Protein AF-A0A6L4A570-F1 (afdb_monomer_lite)

Foldseek 3Di:
DDDDPDDQDDDPPDPDPSDDQDADPPDQAFSDFDADPVRHTQWTQGNVRDIDGDPPDPDCRDDQDADPPDQAFSDFDADPVRFGQWTQGNQGWTFGHGCDDDPDRQRQWIADQPDPPPPDHRPDGIDGDDDDDDDDPDDDDSDDQDDDDDDPDDDDDDDDSDDFDDDDDDPDDDPPDDDDSDDFDDDDPDDDPDDDRDDFDDDADVPGDDPDDDSDDDDDDPDDDDPDDDPDDQDDDPDDPDDDSDDDDDDDDDDPDDDDDDD

Structure (mmCIF, N/CA/C/O backbone):
data_AF-A0A6L4A570-F1
#
_entry.id   AF-A0A6L4A570-F1
#
loop_
_atom_site.group_PDB
_atom_site.id
_atom_site.type_symbol
_atom_site.label_atom_id
_atom_site.label_alt_id
_atom_site.label_comp_id
_atom_site.label_asym_id
_atom_site.label_entity_id
_atom_site.label_seq_id
_atom_site.pdbx_PDB_ins_code
_atom_site.Cartn_x
_atom_site.Cartn_y
_atom_site.Cartn_z
_atom_site.occupancy
_atom_site.B_iso_or_equiv
_atom_site.auth_seq_id
_atom_site.auth_comp_id
_atom_site.auth_asym_id
_atom_site.auth_atom_id
_atom_site.pdbx_PDB_model_num
ATOM 1 N N . MET A 1 1 ? -44.438 -10.830 42.664 1.00 49.09 1 MET A N 1
ATOM 2 C CA . MET A 1 1 ? -43.285 -9.911 42.659 1.00 49.09 1 MET A CA 1
ATOM 3 C C . MET A 1 1 ? -43.827 -8.499 42.558 1.00 49.09 1 MET A C 1
ATOM 5 O O . MET A 1 1 ? -44.763 -8.320 41.787 1.00 49.09 1 MET A O 1
ATOM 9 N N . PRO A 1 2 ? -43.331 -7.538 43.347 1.00 56.66 2 PRO A N 1
ATOM 10 C CA . PRO A 1 2 ? -43.666 -6.137 43.133 1.00 56.66 2 PRO A CA 1
ATOM 11 C C . PRO A 1 2 ? -43.142 -5.700 41.760 1.00 56.66 2 PRO A C 1
ATOM 13 O O . PRO A 1 2 ? -41.969 -5.897 41.451 1.00 56.66 2 PRO A O 1
ATOM 16 N N . THR A 1 3 ? -44.025 -5.154 40.929 1.00 73.94 3 THR A N 1
ATOM 17 C CA . THR A 1 3 ? -43.655 -4.509 39.668 1.00 73.94 3 THR A CA 1
ATOM 18 C C . THR A 1 3 ? -43.335 -3.058 39.996 1.00 73.94 3 THR A C 1
ATOM 20 O O . THR A 1 3 ? -44.228 -2.311 40.387 1.00 73.94 3 THR A O 1
ATOM 23 N N . TYR A 1 4 ? -42.069 -2.663 39.894 1.00 75.25 4 TYR A N 1
ATOM 24 C CA . TYR A 1 4 ? -41.689 -1.258 40.018 1.00 75.25 4 TYR A CA 1
ATOM 25 C C . TYR A 1 4 ? -41.993 -0.570 38.684 1.00 75.25 4 TYR A C 1
ATOM 27 O O . TYR A 1 4 ? -41.436 -0.942 37.654 1.00 75.25 4 TYR A O 1
ATOM 35 N N . THR A 1 5 ? -42.940 0.367 38.692 1.00 83.38 5 THR A N 1
ATOM 36 C CA . THR A 1 5 ? -43.379 1.124 37.504 1.00 83.38 5 THR A CA 1
ATOM 37 C C . THR A 1 5 ? -42.626 2.432 37.320 1.00 83.38 5 THR A C 1
ATOM 39 O O . THR A 1 5 ? -42.703 3.031 36.250 1.00 83.38 5 THR A O 1
ATOM 42 N N . ASP A 1 6 ? -41.923 2.886 38.354 1.00 87.50 6 ASP A N 1
ATOM 43 C CA . ASP A 1 6 ? -41.267 4.184 38.328 1.00 87.50 6 ASP A CA 1
ATOM 44 C C . ASP A 1 6 ? -39.930 4.069 37.581 1.00 87.50 6 ASP A C 1
ATOM 46 O O . ASP A 1 6 ? -39.106 3.214 37.928 1.00 87.50 6 ASP A O 1
ATOM 50 N N . PRO A 1 7 ? -39.699 4.889 36.539 1.00 82.19 7 PRO A N 1
ATOM 51 C CA . PRO A 1 7 ? -38.455 4.851 35.791 1.00 82.19 7 PRO A CA 1
ATOM 52 C C . PRO A 1 7 ? -37.292 5.306 36.675 1.00 82.19 7 PRO A C 1
ATOM 54 O O . PRO A 1 7 ? -37.397 6.275 37.428 1.00 82.19 7 PRO A O 1
ATOM 57 N N . VAL A 1 8 ? -36.150 4.635 36.538 1.00 86.50 8 VAL A N 1
ATOM 58 C CA . VAL A 1 8 ? -34.891 5.119 37.111 1.00 86.50 8 VAL A CA 1
ATOM 59 C C . VAL A 1 8 ? -34.447 6.344 36.309 1.00 86.50 8 VAL A C 1
ATOM 61 O O . VAL A 1 8 ? -34.255 6.255 35.097 1.00 86.50 8 VAL A O 1
ATOM 64 N N . PHE A 1 9 ? -34.294 7.487 36.980 1.00 83.75 9 PHE A N 1
ATOM 65 C CA . PHE A 1 9 ? -33.826 8.733 36.373 1.00 83.75 9 PHE A CA 1
ATOM 66 C C . PHE A 1 9 ? -32.332 8.937 36.666 1.00 83.75 9 PHE A C 1
ATOM 68 O O . PHE A 1 9 ? -31.928 8.970 37.826 1.00 83.75 9 PHE A O 1
ATOM 75 N N . ILE A 1 10 ? -31.523 9.046 35.608 1.00 86.31 10 ILE A N 1
ATOM 76 C CA . ILE A 1 10 ? -30.067 9.261 35.639 1.00 86.31 10 ILE A CA 1
ATOM 77 C C . ILE A 1 10 ? -29.805 10.503 34.786 1.00 86.31 10 ILE A C 1
ATOM 79 O O . ILE A 1 10 ? -30.087 10.484 33.588 1.00 86.31 10 ILE A O 1
ATOM 83 N N . ASP A 1 11 ? -29.320 11.585 35.390 1.00 90.06 11 ASP A N 1
ATOM 84 C CA . ASP A 1 11 ? -29.211 12.906 34.750 1.00 90.06 11 ASP A CA 1
ATOM 85 C C . ASP A 1 11 ? -27.788 13.474 34.690 1.00 90.06 11 ASP A C 1
ATOM 87 O O . ASP A 1 11 ? -27.562 14.496 34.045 1.00 90.06 11 ASP A O 1
ATOM 91 N N . GLY A 1 12 ? -26.829 12.825 35.352 1.00 85.50 12 GLY A N 1
ATOM 92 C CA . GLY A 1 12 ? -25.437 13.256 35.433 1.00 85.50 12 GLY A CA 1
ATOM 93 C C . GLY A 1 12 ? -25.228 14.619 36.102 1.00 85.50 12 GLY A C 1
ATOM 94 O O . GLY A 1 12 ? -24.195 15.236 35.871 1.00 85.50 12 GLY A O 1
ATOM 95 N N . SER A 1 13 ? -26.184 15.123 36.893 1.00 88.62 13 SER A N 1
ATOM 96 C CA . SER A 1 13 ? -26.102 16.459 37.511 1.00 88.62 13 SER A CA 1
ATOM 97 C C . SER A 1 13 ? -25.166 16.546 38.727 1.00 88.62 13 SER A C 1
ATOM 99 O O . SER A 1 13 ? -24.903 17.641 39.224 1.00 88.62 13 SER A O 1
ATOM 101 N N . GLN A 1 14 ? -24.669 15.406 39.213 1.00 89.19 14 GLN A N 1
ATOM 102 C CA . GLN A 1 14 ? -23.755 15.273 40.351 1.00 89.19 14 GLN A CA 1
ATOM 103 C C . GLN A 1 14 ? -22.563 14.395 39.949 1.00 89.19 14 GLN A C 1
ATOM 105 O O . GLN A 1 14 ? -22.740 13.443 39.189 1.00 89.19 14 GLN A O 1
ATOM 110 N N . ASP A 1 15 ? -21.389 14.639 40.536 1.00 84.00 15 ASP A N 1
ATOM 111 C CA . ASP A 1 15 ? -20.173 13.818 40.362 1.00 84.00 15 ASP A CA 1
ATOM 112 C C . ASP A 1 15 ? -20.210 12.495 41.169 1.00 84.00 15 ASP A C 1
ATOM 114 O O . ASP A 1 15 ? -19.172 11.919 41.498 1.00 84.00 15 ASP A O 1
ATOM 118 N N . ASP A 1 16 ? -21.405 11.995 41.498 1.00 91.06 16 ASP A N 1
ATOM 119 C CA . ASP A 1 16 ? -21.611 10.752 42.246 1.00 91.06 16 ASP A CA 1
ATOM 120 C C . ASP A 1 16 ? -22.130 9.623 41.333 1.00 91.06 16 ASP A C 1
ATOM 122 O O . ASP A 1 16 ? -22.890 9.881 40.394 1.00 91.06 16 ASP A O 1
ATOM 126 N N . PRO A 1 17 ? -21.789 8.342 41.599 1.00 84.69 17 PRO A N 1
ATOM 127 C CA . PRO A 1 17 ? -22.320 7.215 40.838 1.00 84.69 17 PRO A CA 1
ATOM 128 C C . PRO A 1 17 ? -23.848 7.130 40.938 1.00 84.69 17 PRO A C 1
ATOM 130 O O . PRO A 1 17 ? -24.396 6.727 41.962 1.00 84.69 17 PRO A O 1
ATOM 133 N N . GLN A 1 18 ? -24.539 7.455 39.847 1.00 86.56 18 GLN A N 1
ATOM 134 C CA . GLN A 1 18 ? -26.005 7.419 39.793 1.00 86.56 18 GLN A CA 1
ATOM 135 C C . GLN A 1 18 ? -26.572 6.012 39.537 1.00 86.56 18 GLN A C 1
ATOM 137 O O . GLN A 1 18 ? -27.710 5.726 39.899 1.00 86.56 18 GLN A O 1
ATOM 142 N N . LEU A 1 19 ? -25.776 5.109 38.953 1.00 89.19 19 LEU A N 1
ATOM 143 C CA . LEU A 1 19 ? -26.120 3.699 38.782 1.00 89.19 19 LEU A CA 1
ATOM 144 C C . LEU A 1 19 ? -24.878 2.830 38.975 1.00 89.19 19 LEU A C 1
ATOM 146 O O . LEU A 1 19 ? -23.853 3.026 38.324 1.00 89.19 19 LEU A O 1
ATOM 150 N N . ARG A 1 20 ? -24.992 1.830 39.850 1.00 89.06 20 ARG A N 1
ATOM 151 C CA . ARG A 1 20 ? -24.018 0.748 39.982 1.00 89.06 20 ARG A CA 1
ATOM 152 C C . ARG A 1 20 ? -24.732 -0.572 39.749 1.00 89.06 20 ARG A C 1
ATOM 154 O O . ARG A 1 20 ? -25.615 -0.938 40.519 1.00 89.06 20 ARG A O 1
ATOM 161 N N . VAL A 1 21 ? -24.312 -1.288 38.714 1.00 89.31 21 VAL A N 1
ATOM 162 C CA . VAL A 1 21 ? -24.736 -2.665 38.454 1.00 89.31 21 VAL A CA 1
ATOM 163 C C . VAL A 1 21 ? -23.574 -3.577 38.816 1.00 89.31 21 VAL A C 1
ATOM 165 O O . VAL A 1 21 ? -22.454 -3.371 38.353 1.00 89.31 21 VAL A O 1
ATOM 168 N N . GLN A 1 22 ? -23.822 -4.557 39.680 1.00 91.06 22 GLN A N 1
ATOM 169 C CA . GLN A 1 22 ? -22.808 -5.506 40.123 1.00 91.06 22 GLN A CA 1
ATOM 170 C C . GLN A 1 22 ? -23.354 -6.924 39.991 1.00 91.06 22 GLN A C 1
ATOM 172 O O . GLN A 1 22 ? -24.405 -7.238 40.548 1.00 91.06 22 GLN A O 1
ATOM 177 N N . GLY A 1 23 ? -22.628 -7.766 39.256 1.00 86.50 23 GLY A N 1
ATOM 178 C CA . GLY A 1 23 ? -22.972 -9.173 39.102 1.00 86.50 23 GLY A CA 1
ATOM 179 C C . GLY A 1 23 ? -22.584 -10.020 40.306 1.00 86.50 23 GLY A C 1
ATOM 180 O O . GLY A 1 23 ? -21.621 -9.716 41.015 1.00 86.50 23 GLY A O 1
ATOM 181 N N . HIS A 1 24 ? -23.316 -11.112 40.516 1.00 91.75 24 HIS A N 1
ATOM 182 C CA . HIS A 1 24 ? -22.893 -12.170 41.434 1.00 91.75 24 HIS A CA 1
ATOM 183 C C . HIS A 1 24 ? -21.853 -13.075 40.753 1.00 91.75 24 HIS A C 1
ATOM 185 O O . HIS A 1 24 ? -21.894 -13.267 39.542 1.00 91.75 24 HIS A O 1
ATOM 191 N N . THR A 1 25 ? -20.954 -13.705 41.513 1.00 85.50 25 THR A N 1
ATOM 192 C CA . THR A 1 25 ? -19.903 -14.591 40.959 1.00 85.50 25 THR A CA 1
ATOM 193 C C . THR A 1 25 ? -20.441 -15.831 40.239 1.00 85.50 25 THR A C 1
ATOM 195 O O . THR A 1 25 ? -19.708 -16.484 39.506 1.00 85.50 25 THR A O 1
ATOM 198 N N . THR A 1 26 ? -21.715 -16.165 40.446 1.00 91.69 26 THR A N 1
ATOM 199 C CA . THR A 1 26 ? -22.417 -17.281 39.789 1.00 91.69 26 THR A CA 1
ATOM 200 C C . THR A 1 26 ? -23.405 -16.811 38.723 1.00 91.69 26 THR A C 1
ATOM 202 O O . THR A 1 26 ? -24.263 -17.584 38.305 1.00 91.69 26 THR A O 1
ATOM 205 N N . GLN A 1 27 ? -23.367 -15.532 38.352 1.00 91.88 27 GLN A N 1
ATOM 206 C CA . GLN A 1 27 ? -24.255 -14.988 37.340 1.00 91.88 27 GLN A CA 1
ATOM 207 C C . GLN A 1 27 ? -23.875 -15.556 35.974 1.00 91.88 27 GLN A C 1
ATOM 209 O O . GLN A 1 27 ? -22.720 -15.490 35.570 1.00 91.88 27 GLN A O 1
ATOM 214 N N . THR A 1 28 ? -24.851 -16.134 35.282 1.00 92.31 28 THR A N 1
ATOM 215 C CA . THR A 1 28 ? -24.693 -16.675 33.924 1.00 92.31 28 THR A CA 1
ATOM 216 C C . THR A 1 28 ? -25.414 -15.834 32.875 1.00 92.31 28 THR A C 1
ATOM 218 O O . THR A 1 28 ? -25.133 -15.966 31.689 1.00 92.31 28 THR A O 1
ATOM 221 N N . ASP A 1 29 ? -26.337 -14.972 33.310 1.00 93.38 29 ASP A N 1
ATOM 222 C CA . ASP A 1 29 ? -27.085 -14.058 32.449 1.00 93.38 29 ASP A CA 1
ATOM 223 C C . ASP A 1 29 ? -26.368 -12.703 32.322 1.00 93.38 29 ASP A C 1
ATOM 225 O O . ASP A 1 29 ? -25.594 -12.333 33.213 1.00 93.38 29 ASP A O 1
ATOM 229 N N . PRO A 1 30 ? -26.636 -11.925 31.255 1.00 93.88 30 PRO A N 1
ATOM 230 C CA . PRO A 1 30 ? -26.045 -10.602 31.080 1.00 93.88 30 PRO A CA 1
ATOM 231 C C . PRO A 1 30 ? -26.243 -9.688 32.298 1.00 93.88 30 PRO A C 1
ATOM 233 O O . PRO A 1 30 ? -27.320 -9.653 32.895 1.00 93.88 30 PRO A O 1
ATOM 236 N N . LEU A 1 31 ? -25.212 -8.916 32.647 1.00 92.56 31 LEU A N 1
ATOM 237 C CA . LEU A 1 31 ? -25.274 -7.880 33.685 1.00 92.56 31 LEU A CA 1
ATOM 238 C C . LEU A 1 31 ? -26.210 -6.740 33.280 1.00 92.56 31 LEU A C 1
ATOM 240 O O . LEU A 1 31 ? -26.887 -6.159 34.124 1.00 92.56 31 LEU A O 1
ATOM 244 N N . GLN A 1 32 ? -26.251 -6.425 31.986 1.00 94.56 32 GLN A N 1
ATOM 245 C CA . GLN A 1 32 ? -27.116 -5.395 31.431 1.00 94.56 32 GLN A CA 1
ATOM 246 C C . GLN A 1 32 ? -27.508 -5.766 30.004 1.00 94.56 32 GLN A C 1
ATOM 248 O O . GLN A 1 32 ? -26.685 -6.262 29.241 1.00 94.56 32 GLN A O 1
ATOM 253 N N . THR A 1 33 ? -28.765 -5.523 29.641 1.00 91.31 33 THR A N 1
ATOM 254 C CA . THR A 1 33 ? -29.268 -5.684 28.272 1.00 91.31 33 THR A CA 1
ATOM 255 C C . THR A 1 33 ? -29.981 -4.403 27.872 1.00 91.31 33 THR A C 1
ATOM 257 O O . THR A 1 33 ? -30.769 -3.868 28.651 1.00 91.31 33 THR A O 1
ATOM 260 N N . TRP A 1 34 ? -29.709 -3.921 26.664 1.00 90.44 34 TRP A N 1
ATOM 261 C CA . TRP A 1 34 ? -30.462 -2.842 26.036 1.00 90.44 34 TRP A CA 1
ATOM 262 C C . TRP A 1 34 ? -31.249 -3.433 24.875 1.00 90.44 34 TRP A C 1
ATOM 264 O O . TRP A 1 34 ? -30.666 -4.057 23.990 1.00 90.44 34 TRP A O 1
ATOM 274 N N . GLU A 1 35 ? -32.562 -3.243 24.878 1.00 91.69 35 GLU A N 1
ATOM 275 C CA . GLU A 1 35 ? -33.472 -3.769 23.863 1.00 91.69 35 GLU A CA 1
ATOM 276 C C . GLU A 1 35 ? -34.402 -2.676 23.331 1.00 91.69 35 GLU A C 1
ATOM 278 O O . GLU A 1 35 ? -34.624 -1.654 23.984 1.00 91.69 35 GLU A O 1
ATOM 283 N N . ASN A 1 36 ? -34.930 -2.874 22.123 1.00 87.19 36 ASN A N 1
ATOM 284 C CA . ASN A 1 36 ? -35.982 -2.015 21.583 1.00 87.19 36 ASN A CA 1
ATOM 285 C C . ASN A 1 36 ? -37.375 -2.446 22.088 1.00 87.19 36 ASN A C 1
ATOM 287 O O . ASN A 1 36 ? -37.534 -3.471 22.747 1.00 87.19 36 ASN A O 1
ATOM 291 N N . SER A 1 37 ? -38.419 -1.692 21.732 1.00 89.44 37 SER A N 1
ATOM 292 C CA . SER A 1 37 ? -39.805 -1.996 22.132 1.00 89.44 37 SER A CA 1
ATOM 293 C C . SER A 1 37 ? -40.363 -3.313 21.572 1.00 89.44 37 SER A C 1
ATOM 295 O O . SER A 1 37 ? -41.433 -3.743 21.995 1.00 89.44 37 SER A O 1
ATOM 297 N N . ALA A 1 38 ? -39.655 -3.956 20.639 1.00 89.56 38 ALA A N 1
ATOM 298 C CA . ALA A 1 38 ? -39.981 -5.273 20.101 1.00 89.56 38 ALA A CA 1
ATOM 299 C C . ALA A 1 38 ? -39.212 -6.417 20.798 1.00 89.56 38 ALA A C 1
ATOM 301 O O . ALA A 1 38 ? -39.327 -7.563 20.368 1.00 89.56 38 ALA A O 1
ATOM 302 N N . GLY A 1 39 ? -38.426 -6.129 21.845 1.00 89.69 39 GLY A N 1
ATOM 303 C CA . GLY A 1 39 ? -37.625 -7.120 22.578 1.00 89.69 39 GLY A CA 1
ATOM 304 C C . GLY A 1 39 ? -36.367 -7.581 21.836 1.00 89.69 39 GLY A C 1
ATOM 305 O O . GLY A 1 39 ? -35.785 -8.612 22.172 1.00 89.69 39 GLY A O 1
ATOM 306 N N . VAL A 1 40 ? -35.946 -6.857 20.793 1.00 88.44 40 VAL A N 1
ATOM 307 C CA . VAL A 1 40 ? -34.692 -7.151 20.088 1.00 88.44 40 VAL A CA 1
ATOM 308 C C . VAL A 1 40 ? -33.542 -6.519 20.859 1.00 88.44 40 VAL A C 1
ATOM 310 O O . VAL A 1 40 ? -33.537 -5.305 21.076 1.00 88.44 40 VAL A O 1
ATOM 313 N N . LYS A 1 41 ? -32.559 -7.337 21.239 1.00 90.00 41 LYS A N 1
ATOM 314 C CA . LYS A 1 41 ? -31.333 -6.884 21.901 1.00 90.00 41 LYS A CA 1
ATOM 315 C C . LYS A 1 41 ? -30.495 -6.039 20.939 1.00 90.00 41 LYS A C 1
ATOM 317 O O . LYS A 1 41 ? -30.219 -6.465 19.827 1.00 90.00 41 LYS A O 1
ATOM 322 N N . LEU A 1 42 ? -30.083 -4.859 21.389 1.00 87.06 42 LEU A N 1
ATOM 323 C CA . LEU A 1 42 ? -29.225 -3.925 20.653 1.00 87.06 42 LEU A CA 1
ATOM 324 C C . LEU A 1 42 ? -27.776 -3.994 21.154 1.00 87.06 42 LEU A C 1
ATOM 326 O O . LEU A 1 42 ? -26.829 -3.942 20.374 1.00 87.06 42 LEU A O 1
ATOM 330 N N . ALA A 1 43 ? -27.610 -4.139 22.468 1.00 88.94 43 ALA A N 1
ATOM 331 C CA . ALA A 1 43 ? -26.329 -4.359 23.123 1.00 88.94 43 ALA A CA 1
ATOM 332 C C . ALA A 1 43 ? -26.539 -5.133 24.430 1.00 88.94 43 ALA A C 1
ATOM 334 O O . ALA A 1 43 ? -27.636 -5.131 25.000 1.00 88.94 43 ALA A O 1
ATOM 335 N N . GLN A 1 44 ? -25.486 -5.764 24.938 1.00 93.00 44 GLN A N 1
ATOM 336 C CA . GLN A 1 44 ? -25.478 -6.323 26.289 1.00 93.00 44 GLN A CA 1
ATOM 337 C C . GLN A 1 44 ? -24.079 -6.267 26.907 1.00 93.00 44 GLN A C 1
ATOM 339 O O . GLN A 1 44 ? -23.078 -6.262 26.194 1.00 93.00 44 GLN A O 1
ATOM 344 N N . VAL A 1 45 ? -24.023 -6.253 28.236 1.00 93.44 45 VAL A N 1
ATOM 345 C CA . VAL A 1 45 ? -22.823 -6.585 29.011 1.00 93.44 45 VAL A CA 1
ATOM 346 C C . VAL A 1 45 ? -23.023 -8.001 29.523 1.00 93.44 45 VAL A C 1
ATOM 348 O O . VAL A 1 45 ? -23.956 -8.234 30.291 1.00 93.44 45 VAL A O 1
ATOM 351 N N . ASP A 1 46 ? -22.211 -8.953 29.072 1.00 92.88 46 ASP A N 1
ATOM 352 C CA . ASP A 1 46 ? -22.319 -10.346 29.510 1.00 92.88 46 ASP A CA 1
ATOM 353 C C . ASP A 1 46 ? -21.927 -10.514 30.993 1.00 92.88 46 ASP A C 1
ATOM 355 O O . ASP A 1 46 ? -21.496 -9.568 31.656 1.00 92.88 46 ASP A O 1
ATOM 359 N N . SER A 1 47 ? -22.063 -11.727 31.533 1.00 90.88 47 SER A N 1
ATOM 360 C CA . SER A 1 47 ? -21.711 -12.025 32.927 1.00 90.88 47 SER A CA 1
ATOM 361 C C . SER A 1 47 ? -20.226 -11.821 33.262 1.00 90.88 47 SER A C 1
ATOM 363 O O . SER A 1 47 ? -19.876 -11.711 34.435 1.00 90.88 47 SER A O 1
ATOM 365 N N . ASN A 1 48 ? -19.355 -11.760 32.251 1.00 88.19 48 ASN A N 1
ATOM 366 C CA . ASN A 1 48 ? -17.919 -11.522 32.383 1.00 88.19 48 ASN A CA 1
ATOM 367 C C . ASN A 1 48 ? -17.549 -10.040 32.202 1.00 88.19 48 ASN A C 1
ATOM 369 O O . ASN A 1 48 ? -16.367 -9.698 32.246 1.00 88.19 48 ASN A O 1
ATOM 373 N N . GLY A 1 49 ? -18.530 -9.156 31.990 1.00 86.94 49 GLY A N 1
ATOM 374 C CA . GLY A 1 49 ? -18.297 -7.737 31.729 1.00 86.94 49 GLY A CA 1
ATOM 375 C C . GLY A 1 49 ? -17.940 -7.418 30.274 1.00 86.94 49 GLY A C 1
ATOM 376 O O . GLY A 1 49 ? -17.547 -6.290 29.982 1.00 86.94 49 GLY A O 1
ATOM 377 N N . GLN A 1 50 ? -18.062 -8.377 29.356 1.00 88.00 50 GLN A N 1
ATOM 378 C CA . GLN A 1 50 ? -17.812 -8.164 27.935 1.00 88.00 50 GLN A CA 1
ATOM 379 C C . GLN A 1 50 ? -18.983 -7.417 27.306 1.00 88.00 50 GLN A C 1
ATOM 381 O O . GLN A 1 50 ? -20.142 -7.810 27.447 1.00 88.00 50 GLN A O 1
ATOM 386 N N . VAL A 1 51 ? -18.677 -6.348 26.575 1.00 90.75 51 VAL A N 1
ATOM 387 C CA . VAL A 1 51 ? -19.672 -5.622 25.785 1.00 90.75 51 VAL A CA 1
ATOM 388 C C . VAL A 1 51 ? -19.878 -6.359 24.465 1.00 90.75 51 VAL A C 1
ATOM 390 O O . VAL A 1 51 ? -18.951 -6.496 23.670 1.00 90.75 51 VAL A O 1
ATOM 393 N N . PHE A 1 52 ? -21.104 -6.809 24.222 1.00 85.75 52 PHE A N 1
ATOM 394 C CA . PHE A 1 52 ? -21.538 -7.368 22.949 1.00 85.75 52 PHE A CA 1
ATOM 395 C C . PHE A 1 52 ? -22.431 -6.354 22.229 1.00 85.75 52 PHE A C 1
ATOM 397 O O . PHE A 1 52 ? -23.428 -5.891 22.789 1.00 85.75 52 PHE A O 1
ATOM 404 N N . ILE A 1 53 ? -22.067 -6.025 20.991 1.00 83.38 53 ILE A N 1
ATOM 405 C CA . ILE A 1 53 ? -22.789 -5.104 20.109 1.00 83.38 53 ILE A CA 1
ATOM 406 C C . ILE A 1 53 ? -23.298 -5.922 18.918 1.00 83.38 53 ILE A C 1
ATOM 408 O O . ILE A 1 53 ? -22.490 -6.509 18.198 1.00 83.38 53 ILE A O 1
ATOM 412 N N . ASP A 1 54 ? -24.617 -5.987 18.722 1.00 81.00 54 ASP A N 1
ATOM 413 C CA . ASP A 1 54 ? -25.214 -6.794 17.651 1.00 81.00 54 ASP A CA 1
ATOM 414 C C . ASP A 1 54 ? -25.304 -6.011 16.331 1.00 81.00 54 ASP A C 1
ATOM 416 O O . ASP A 1 54 ? -26.015 -5.015 16.235 1.00 81.00 54 ASP A O 1
ATOM 420 N N . GLY A 1 55 ? -24.611 -6.518 15.306 1.00 81.12 55 GLY A N 1
ATOM 421 C CA . GLY A 1 55 ? -24.596 -6.044 13.918 1.00 81.12 55 GLY A CA 1
ATOM 422 C C . GLY A 1 55 ? -25.891 -6.231 13.121 1.00 81.12 55 GLY A C 1
ATOM 423 O O . GLY A 1 55 ? -25.916 -5.889 11.943 1.00 81.12 55 GLY A O 1
ATOM 424 N N . SER A 1 56 ? -26.934 -6.834 13.700 1.00 83.75 56 SER A N 1
ATOM 425 C CA . SER A 1 56 ? -28.114 -7.312 12.960 1.00 83.75 56 SER A CA 1
ATOM 426 C C . SER A 1 56 ? -29.049 -6.217 12.423 1.00 83.75 56 SER A C 1
ATOM 428 O O . SER A 1 56 ? -29.935 -6.512 11.618 1.00 83.75 56 SER A O 1
ATOM 430 N N . GLN A 1 57 ? -28.865 -4.962 12.839 1.00 80.94 57 GLN A N 1
ATOM 431 C CA . GLN A 1 57 ? -29.685 -3.814 12.442 1.00 80.94 57 GLN A CA 1
ATOM 432 C C . GLN A 1 57 ? -28.869 -2.813 11.614 1.00 80.94 57 GLN A C 1
ATOM 434 O O . GLN A 1 57 ? -27.701 -2.567 11.905 1.00 80.94 57 GLN A O 1
ATOM 439 N N . ASP A 1 58 ? -29.507 -2.169 10.633 1.00 83.38 58 ASP A N 1
ATOM 440 C CA . ASP A 1 58 ? -28.909 -1.089 9.831 1.00 83.38 58 ASP A CA 1
ATOM 441 C C . ASP A 1 58 ? -28.950 0.255 10.587 1.00 83.38 58 ASP A C 1
ATOM 443 O O . ASP A 1 58 ? -29.681 1.185 10.244 1.00 83.38 58 ASP A O 1
ATOM 447 N N . VAL A 1 59 ? -28.228 0.326 11.707 1.00 83.19 59 VAL A N 1
ATOM 448 C CA . VAL A 1 59 ? -28.086 1.530 12.542 1.00 83.19 59 VAL A CA 1
ATOM 449 C C . VAL A 1 59 ? -26.626 1.725 12.955 1.00 83.19 59 VAL A C 1
ATOM 451 O O . VAL A 1 59 ? -25.829 0.791 12.935 1.00 83.19 59 VAL A O 1
ATOM 454 N N . THR A 1 60 ? -26.247 2.939 13.368 1.00 84.25 60 THR A N 1
ATOM 455 C CA . THR A 1 60 ? -24.916 3.178 13.949 1.00 84.25 60 THR A CA 1
ATOM 456 C C . THR A 1 60 ? -24.814 2.496 15.307 1.00 84.25 60 THR A C 1
ATOM 458 O O . THR A 1 60 ? -25.369 2.977 16.293 1.00 84.25 60 THR A O 1
ATOM 461 N N . LEU A 1 61 ? -24.071 1.397 15.360 1.00 79.88 61 LEU A N 1
ATOM 462 C CA . LEU A 1 61 ? -23.927 0.587 16.569 1.00 79.88 61 LEU A CA 1
ATOM 463 C C . LEU A 1 61 ? -22.783 1.044 17.479 1.00 79.88 61 LEU A C 1
ATOM 465 O O . LEU A 1 61 ? -22.894 0.991 18.700 1.00 79.88 61 LEU A O 1
ATOM 469 N N . LEU A 1 62 ? -21.693 1.537 16.888 1.00 84.44 62 LEU A N 1
ATOM 470 C CA . LEU A 1 62 ? -20.561 2.111 17.607 1.00 84.44 62 LEU A CA 1
ATOM 471 C C . LEU A 1 62 ? -20.055 3.333 16.845 1.00 84.44 62 LEU A C 1
ATOM 473 O O . LEU A 1 62 ? -19.664 3.237 15.684 1.00 84.44 62 LEU A O 1
ATOM 477 N N . ARG A 1 63 ? -20.042 4.489 17.511 1.00 87.81 63 ARG A N 1
ATOM 478 C CA . ARG A 1 63 ? -19.349 5.686 17.032 1.00 87.81 63 ARG A CA 1
ATOM 479 C C . ARG A 1 63 ? -18.242 6.025 18.014 1.00 87.81 63 ARG A C 1
ATOM 481 O O . ARG A 1 63 ? -18.525 6.447 19.132 1.00 87.81 63 ARG A O 1
ATOM 488 N N . VAL A 1 64 ? -17.000 5.874 17.571 1.00 87.94 64 VAL A N 1
ATOM 489 C CA . VAL A 1 64 ? -15.825 6.326 18.317 1.00 87.94 64 VAL A CA 1
ATOM 490 C C . VAL A 1 64 ? -15.462 7.717 17.817 1.00 87.94 64 VAL A C 1
ATOM 492 O O . VAL A 1 64 ? -15.243 7.913 16.624 1.00 87.94 64 VAL A O 1
ATOM 495 N N . GLN A 1 65 ? -15.445 8.698 18.715 1.00 87.88 65 GLN A N 1
ATOM 496 C CA . GLN A 1 65 ? -15.127 10.082 18.382 1.00 87.88 65 GLN A CA 1
ATOM 497 C C . GLN A 1 65 ? -14.027 10.596 19.308 1.00 87.88 65 GLN A C 1
ATOM 499 O O . GLN A 1 65 ? -14.129 10.473 20.526 1.00 87.88 65 GLN A O 1
ATOM 504 N N . ALA A 1 66 ? -12.992 11.191 18.716 1.00 84.19 66 ALA A N 1
ATOM 505 C CA . ALA A 1 66 ? -11.907 11.823 19.452 1.00 84.19 66 ALA A CA 1
ATOM 506 C C . ALA A 1 66 ? -12.411 13.009 20.283 1.00 84.19 66 ALA A C 1
ATOM 508 O O . ALA A 1 66 ? -13.200 13.827 19.801 1.00 84.19 66 ALA A O 1
ATOM 509 N N . HIS A 1 67 ? -11.890 13.153 21.501 1.00 86.88 67 HIS A N 1
ATOM 510 C CA . HIS A 1 67 ? -11.926 14.433 22.200 1.00 86.88 67 HIS A CA 1
ATOM 511 C C . HIS A 1 67 ? -10.869 15.381 21.606 1.00 86.88 67 HIS A C 1
ATOM 513 O O . HIS A 1 67 ? -9.832 14.932 21.121 1.00 86.88 67 HIS A O 1
ATOM 519 N N . SER A 1 68 ? -11.074 16.699 21.682 1.00 83.50 68 SER A N 1
ATOM 520 C CA . SER A 1 68 ? -10.129 17.690 21.128 1.00 83.50 68 SER A CA 1
ATOM 521 C C . SER A 1 68 ? -8.739 17.663 21.779 1.00 83.50 68 SER A C 1
ATOM 523 O O . SER A 1 68 ? -7.780 18.175 21.212 1.00 83.50 68 SER A O 1
ATOM 525 N N . THR A 1 69 ? -8.627 17.063 22.963 1.00 88.56 69 THR A N 1
ATOM 526 C CA . THR A 1 69 ? -7.375 16.892 23.717 1.00 88.56 69 THR A CA 1
ATOM 527 C C . THR A 1 69 ? -6.893 15.438 23.740 1.00 88.56 69 THR A C 1
ATOM 529 O O . THR A 1 69 ? -6.084 15.070 24.593 1.00 88.56 69 THR A O 1
ATOM 532 N N . GLN A 1 70 ? -7.439 14.580 22.873 1.00 88.56 70 GLN A N 1
ATOM 533 C CA . GLN A 1 70 ? -7.075 13.171 22.802 1.00 88.56 70 GLN A CA 1
ATOM 534 C C . GLN A 1 70 ? -5.634 13.030 22.288 1.00 88.56 70 GLN A C 1
ATOM 536 O O . GLN A 1 70 ? -5.332 13.359 21.143 1.00 88.56 70 GLN A O 1
ATOM 541 N N . ASN A 1 71 ? -4.755 12.482 23.126 1.00 89.44 71 ASN A N 1
ATOM 542 C CA . ASN A 1 71 ? -3.352 12.214 22.780 1.00 89.44 71 ASN A CA 1
ATOM 543 C C . ASN A 1 71 ? -3.040 10.710 22.664 1.00 89.44 71 ASN A C 1
ATOM 545 O O . ASN A 1 71 ? -1.887 10.340 22.481 1.00 89.44 71 ASN A O 1
ATOM 549 N N . GLN A 1 72 ? -4.052 9.848 22.813 1.00 91.44 72 GLN A N 1
ATOM 550 C CA . GLN A 1 72 ? -3.948 8.385 22.752 1.00 91.44 72 GLN A CA 1
ATOM 551 C C . GLN A 1 72 ? -4.817 7.834 21.615 1.00 91.44 72 GLN A C 1
ATOM 553 O O . GLN A 1 72 ? -5.799 8.498 21.264 1.00 91.44 72 GLN A O 1
ATOM 558 N N . PRO A 1 73 ? -4.512 6.643 21.064 1.00 92.12 73 PRO A N 1
ATOM 559 C CA . PRO A 1 73 ? -5.316 6.026 20.012 1.00 92.12 73 PRO A CA 1
ATOM 560 C C . PRO A 1 73 ? -6.816 6.017 20.338 1.00 92.12 73 PRO A C 1
ATOM 562 O O . PRO A 1 73 ? -7.213 5.847 21.492 1.00 92.12 73 PRO A O 1
ATOM 565 N N . LEU A 1 74 ? -7.652 6.217 19.319 1.00 92.06 74 LEU A N 1
ATOM 566 C CA . LEU A 1 74 ? -9.110 6.120 19.430 1.00 92.06 74 LEU A CA 1
ATOM 567 C C . LEU A 1 74 ? -9.558 4.681 19.653 1.00 92.06 74 LEU A C 1
ATOM 569 O O . LEU A 1 74 ? -10.555 4.440 20.330 1.00 92.06 74 LEU A O 1
ATOM 573 N N . GLN A 1 75 ? -8.818 3.735 19.083 1.00 94.25 75 GLN A N 1
ATOM 574 C CA . GLN A 1 75 ? -9.073 2.315 19.228 1.00 94.25 75 GLN A CA 1
ATOM 575 C C . GLN A 1 75 ? -7.765 1.542 19.087 1.00 94.25 75 GLN A C 1
ATOM 577 O O . GLN A 1 75 ? -6.984 1.824 18.180 1.00 94.25 75 GLN A O 1
ATOM 582 N N . THR A 1 76 ? -7.545 0.557 19.954 1.00 92.38 76 THR A N 1
ATOM 583 C CA . THR A 1 76 ? -6.446 -0.410 19.850 1.00 92.38 76 THR A CA 1
ATOM 584 C C . THR A 1 76 ? -7.019 -1.819 19.731 1.00 92.38 76 THR A C 1
ATOM 586 O O . THR A 1 76 ? -8.042 -2.150 20.333 1.00 92.38 76 THR A O 1
ATOM 589 N N . TRP A 1 77 ? -6.371 -2.654 18.923 1.00 92.38 77 TRP A N 1
ATOM 590 C CA . TRP A 1 77 ? -6.618 -4.092 18.871 1.00 92.38 77 TRP A CA 1
ATOM 591 C C . TRP A 1 77 ? -5.371 -4.794 19.380 1.00 92.38 77 TRP A C 1
ATOM 593 O O . TRP A 1 77 ? -4.320 -4.727 18.745 1.00 92.38 77 TRP A O 1
ATOM 603 N N . GLU A 1 78 ? -5.478 -5.442 20.534 1.00 92.31 78 GLU A N 1
ATOM 604 C CA . GLU A 1 78 ? -4.338 -5.984 21.275 1.00 92.31 78 GLU A CA 1
ATOM 605 C C . GLU A 1 78 ? -4.370 -7.515 21.340 1.00 92.31 78 GLU A C 1
ATOM 607 O O . GLU A 1 78 ? -5.427 -8.143 21.254 1.00 92.31 78 GLU A O 1
ATOM 612 N N . ASN A 1 79 ? -3.199 -8.133 21.505 1.00 85.81 79 ASN A N 1
ATOM 613 C CA . ASN A 1 79 ? -3.105 -9.544 21.879 1.00 85.81 79 ASN A CA 1
ATOM 614 C C . ASN A 1 79 ? -3.346 -9.742 23.391 1.00 85.81 79 ASN A C 1
ATOM 616 O O . ASN A 1 79 ? -3.465 -8.788 24.156 1.00 85.81 79 ASN A O 1
ATOM 620 N N . SER A 1 80 ? -3.348 -10.994 23.863 1.00 86.94 80 SER A N 1
ATOM 621 C CA . SER A 1 80 ? -3.561 -11.313 25.287 1.00 86.94 80 SER A CA 1
ATOM 622 C C . SER A 1 80 ? -2.464 -10.799 26.234 1.00 86.94 80 SER A C 1
ATOM 624 O O . SER A 1 80 ? -2.617 -10.908 27.447 1.00 86.94 80 SER A O 1
ATOM 626 N N . ALA A 1 81 ? -1.353 -10.282 25.704 1.00 85.94 81 ALA A N 1
ATOM 627 C CA . ALA A 1 81 ? -0.277 -9.653 26.465 1.00 85.94 81 ALA A CA 1
ATOM 628 C C . ALA A 1 81 ? -0.364 -8.110 26.457 1.00 85.94 81 ALA A C 1
ATOM 630 O O . ALA A 1 81 ? 0.549 -7.459 26.959 1.00 85.94 81 ALA A O 1
ATOM 631 N N . GLY A 1 82 ? -1.422 -7.523 25.877 1.00 85.25 82 GLY A N 1
ATOM 632 C CA . GLY A 1 82 ? -1.616 -6.070 25.776 1.00 85.25 82 GLY A CA 1
ATOM 633 C C . GLY A 1 82 ? -0.773 -5.397 24.687 1.00 85.25 82 GLY A C 1
ATOM 634 O O . GLY A 1 82 ? -0.601 -4.184 24.688 1.00 85.25 82 GLY A O 1
ATOM 635 N N . THR A 1 83 ? -0.187 -6.167 23.765 1.00 85.44 83 THR A N 1
ATOM 636 C CA . THR A 1 83 ? 0.554 -5.594 22.631 1.00 85.44 83 THR A CA 1
ATOM 637 C C . THR A 1 83 ? -0.414 -5.240 21.513 1.00 85.44 83 THR A C 1
ATOM 639 O O . THR A 1 83 ? -1.125 -6.124 21.030 1.00 85.44 83 THR A O 1
ATOM 642 N N . ALA A 1 84 ? -0.404 -3.984 21.064 1.00 87.38 84 ALA A N 1
ATOM 643 C CA . ALA A 1 84 ? -1.193 -3.542 19.919 1.00 87.38 84 ALA A CA 1
ATOM 644 C C . ALA A 1 84 ? -0.733 -4.240 18.625 1.00 87.38 84 ALA A C 1
ATOM 646 O O . ALA A 1 84 ? 0.446 -4.224 18.273 1.00 87.38 84 ALA A O 1
ATOM 647 N N . LEU A 1 85 ? -1.687 -4.855 17.929 1.00 87.06 85 LEU A N 1
ATOM 648 C CA . LEU A 1 85 ? -1.544 -5.464 16.604 1.00 87.06 85 LEU A CA 1
ATOM 649 C C . LEU A 1 85 ? -2.074 -4.538 15.500 1.00 87.06 85 LEU A C 1
ATOM 651 O O . LEU A 1 85 ? -1.647 -4.626 14.349 1.00 87.06 85 LEU A O 1
ATOM 655 N N . ALA A 1 86 ? -3.027 -3.675 15.853 1.00 89.50 86 ALA A N 1
ATOM 656 C CA . ALA A 1 86 ? -3.527 -2.594 15.021 1.00 89.50 86 ALA A CA 1
ATOM 657 C C . ALA A 1 86 ? -4.055 -1.460 15.908 1.00 89.50 86 ALA A C 1
ATOM 659 O O . ALA A 1 86 ? -4.406 -1.687 17.071 1.00 89.50 86 ALA A O 1
ATOM 660 N N . GLN A 1 87 ? -4.175 -0.255 15.357 1.00 91.06 87 GLN A N 1
ATOM 661 C CA . GLN A 1 87 ? -4.820 0.866 16.035 1.00 91.06 87 GLN A CA 1
ATOM 662 C C . GLN A 1 87 ? -5.391 1.901 15.065 1.00 91.06 87 GLN A C 1
ATOM 664 O O . GLN A 1 87 ? -4.916 2.044 13.942 1.00 91.06 87 GLN A O 1
ATOM 669 N N . VAL A 1 88 ? -6.393 2.644 15.534 1.00 91.12 88 VAL A N 1
ATOM 670 C CA . VAL A 1 88 ? -6.776 3.942 14.975 1.00 91.12 88 VAL A CA 1
ATOM 671 C C . VAL A 1 88 ? -6.167 5.004 15.879 1.00 91.12 88 VAL A C 1
ATOM 673 O O . VAL A 1 88 ? -6.561 5.119 17.040 1.00 91.12 88 VAL A O 1
ATOM 676 N N . THR A 1 89 ? -5.189 5.753 15.385 1.00 88.00 89 THR A N 1
ATOM 677 C CA . THR A 1 89 ? -4.505 6.813 16.142 1.00 88.00 89 THR A CA 1
ATOM 678 C C . THR A 1 89 ? -5.458 7.957 16.507 1.00 88.00 89 THR A C 1
ATOM 680 O O . THR A 1 89 ? -6.590 8.033 16.026 1.00 88.00 89 THR A O 1
ATOM 683 N N . ASN A 1 90 ? -5.010 8.880 17.361 1.00 86.50 90 ASN A N 1
ATOM 684 C CA . ASN A 1 90 ? -5.806 10.040 17.775 1.00 86.50 90 ASN A CA 1
ATOM 685 C C . ASN A 1 90 ? -6.163 10.999 16.625 1.00 86.50 90 ASN A C 1
ATOM 687 O O . ASN A 1 90 ? -7.158 11.714 16.726 1.00 86.50 90 ASN A O 1
ATOM 691 N N . ASP A 1 91 ? -5.381 11.007 15.546 1.00 82.25 91 ASP A N 1
ATOM 692 C CA . ASP A 1 91 ? -5.644 11.758 14.315 1.00 82.25 91 ASP A CA 1
ATOM 693 C C . ASP A 1 91 ? -6.373 10.934 13.235 1.00 82.25 91 ASP A C 1
ATOM 695 O O . ASP A 1 91 ? -6.626 11.441 12.143 1.00 82.25 91 ASP A O 1
ATOM 699 N N . GLY A 1 92 ? -6.783 9.697 13.546 1.00 82.75 92 GLY A N 1
ATOM 700 C CA . GLY A 1 92 ? -7.640 8.873 12.686 1.00 82.75 92 GLY A CA 1
ATOM 701 C C . GLY A 1 92 ? -6.904 7.992 11.674 1.00 82.75 92 GLY A C 1
ATOM 702 O O . GLY A 1 92 ? -7.551 7.397 10.811 1.00 82.75 92 GLY A O 1
ATOM 703 N N . ARG A 1 93 ? -5.577 7.874 11.764 1.00 80.38 93 ARG A N 1
ATOM 704 C CA . ARG A 1 93 ? -4.791 6.954 10.937 1.00 80.38 93 ARG A CA 1
ATOM 705 C C . ARG A 1 93 ? -5.002 5.512 11.393 1.00 80.38 93 ARG A C 1
ATOM 707 O O . ARG A 1 93 ? -4.918 5.214 12.581 1.00 80.38 93 ARG A O 1
ATOM 714 N N . LEU A 1 94 ? -5.218 4.612 10.434 1.00 87.25 94 LEU A N 1
ATOM 715 C CA . LEU A 1 94 ? -5.164 3.172 10.674 1.00 87.25 94 LEU A CA 1
ATOM 716 C C . LEU A 1 94 ? -3.714 2.690 10.558 1.00 87.25 94 LEU A C 1
ATOM 718 O O . LEU A 1 94 ? -3.085 2.849 9.512 1.00 87.25 94 LEU A O 1
ATOM 722 N N . GLU A 1 95 ? -3.219 2.070 11.622 1.00 85.25 95 GLU A N 1
ATOM 723 C CA . GLU A 1 95 ? -1.935 1.374 11.665 1.00 85.25 95 GLU A CA 1
ATOM 724 C C . GLU A 1 95 ? -2.196 -0.119 11.878 1.00 85.25 95 GLU A C 1
ATOM 726 O O . GLU A 1 95 ? -2.917 -0.494 12.803 1.00 85.25 95 GLU A O 1
ATOM 731 N N . VAL A 1 96 ? -1.617 -0.978 11.036 1.00 85.00 96 VAL A N 1
ATOM 732 C CA . VAL A 1 96 ? -1.690 -2.443 11.179 1.00 85.00 96 VAL A CA 1
ATOM 733 C C . VAL A 1 96 ? -0.279 -3.021 11.163 1.00 85.00 96 VAL A C 1
ATOM 735 O O . VAL A 1 96 ? 0.505 -2.706 10.267 1.00 85.00 96 VAL A O 1
ATOM 738 N N . GLY A 1 97 ? 0.048 -3.886 12.124 1.00 79.19 97 GLY A N 1
ATOM 739 C CA . GLY A 1 97 ? 1.347 -4.556 12.220 1.00 79.19 97 GLY A CA 1
ATOM 740 C C . GLY A 1 97 ? 1.959 -4.502 13.618 1.00 79.19 97 GLY A C 1
ATOM 741 O O . GLY A 1 97 ? 1.459 -3.836 14.521 1.00 79.19 97 GLY A O 1
ATOM 742 N N . ASN A 1 98 ? 3.055 -5.241 13.804 1.00 62.50 98 ASN A N 1
ATOM 743 C CA . ASN A 1 98 ? 3.766 -5.265 15.076 1.00 62.50 98 ASN A CA 1
ATOM 744 C C . ASN A 1 98 ? 4.481 -3.928 15.300 1.00 62.50 98 ASN A C 1
ATOM 746 O O . ASN A 1 98 ? 5.358 -3.551 14.524 1.00 62.50 98 ASN A O 1
ATOM 750 N N . ASN A 1 99 ? 4.152 -3.261 16.402 1.00 54.53 99 ASN A N 1
ATOM 751 C CA . ASN A 1 99 ? 4.937 -2.165 16.952 1.00 54.53 99 ASN A CA 1
ATOM 752 C C . ASN A 1 99 ? 6.262 -2.735 17.508 1.00 54.53 99 ASN A C 1
ATOM 754 O O . ASN A 1 99 ? 6.419 -2.947 18.711 1.00 54.53 99 ASN A O 1
ATOM 758 N N . ALA A 1 100 ? 7.181 -3.126 16.622 1.00 49.28 100 ALA A N 1
ATOM 759 C CA . ALA A 1 100 ? 8.351 -3.903 17.003 1.00 49.28 100 ALA A CA 1
ATOM 760 C C . ALA A 1 100 ? 9.394 -3.038 17.736 1.00 49.28 100 ALA A C 1
ATOM 762 O O . ALA A 1 100 ? 9.987 -2.123 17.175 1.00 49.28 100 ALA A O 1
ATOM 763 N N . VAL A 1 101 ? 9.588 -3.378 19.014 1.00 44.56 101 VAL A N 1
ATOM 764 C CA . VAL A 1 101 ? 10.773 -3.215 19.880 1.00 44.56 101 VAL A CA 1
ATOM 765 C C . VAL A 1 101 ? 11.767 -2.125 19.448 1.00 44.56 101 VAL A C 1
ATOM 767 O O . VAL A 1 101 ? 12.690 -2.374 18.680 1.00 44.56 101 VAL A O 1
ATOM 770 N N . GLY A 1 102 ? 11.632 -0.930 20.027 1.00 54.50 102 GLY A N 1
ATOM 771 C CA . GLY A 1 102 ? 12.591 0.167 19.826 1.00 54.50 102 GLY A CA 1
ATOM 772 C C . GLY A 1 102 ? 11.980 1.567 19.769 1.00 54.50 102 GLY A C 1
ATOM 773 O O . GLY A 1 102 ? 12.722 2.541 19.699 1.00 54.50 102 GLY A O 1
ATOM 774 N N . GLY A 1 103 ? 10.649 1.691 19.825 1.00 52.72 103 GLY A N 1
ATOM 775 C CA . GLY A 1 103 ? 9.966 2.991 19.843 1.00 52.72 103 GLY A CA 1
ATOM 776 C C . GLY A 1 103 ? 9.808 3.651 18.470 1.00 52.72 103 GLY A C 1
ATOM 777 O O . GLY A 1 103 ? 9.375 4.798 18.400 1.00 52.72 103 GLY A O 1
ATOM 778 N N . VAL A 1 104 ? 10.124 2.941 17.387 1.00 48.09 104 VAL A N 1
ATOM 779 C CA . VAL A 1 104 ? 9.777 3.342 16.020 1.00 48.09 104 VAL A CA 1
ATOM 780 C C . VAL A 1 104 ? 8.599 2.496 15.552 1.00 48.09 104 VAL A C 1
ATOM 782 O O . VAL A 1 104 ? 8.739 1.296 15.332 1.00 48.09 104 VAL A O 1
ATOM 785 N N . SER A 1 105 ? 7.429 3.125 15.425 1.00 52.47 105 SER A N 1
ATOM 786 C CA . SER A 1 105 ? 6.247 2.509 14.824 1.00 52.47 105 SER A CA 1
ATOM 787 C C . SER A 1 105 ? 6.545 2.155 13.367 1.00 52.47 105 SER A C 1
ATOM 789 O O . SER A 1 105 ? 6.596 3.035 12.512 1.00 52.47 105 SER A O 1
ATOM 791 N N . ALA A 1 106 ? 6.742 0.872 13.077 1.00 56.59 106 ALA A N 1
ATOM 792 C CA . ALA A 1 106 ? 6.784 0.349 11.717 1.00 56.59 106 ALA A CA 1
ATOM 793 C C . ALA A 1 106 ? 5.429 -0.301 11.411 1.00 56.59 106 ALA A C 1
ATOM 795 O O . ALA A 1 106 ? 5.281 -1.521 11.469 1.00 56.59 106 ALA A O 1
ATOM 796 N N . ALA A 1 107 ? 4.405 0.518 11.162 1.00 57.34 107 ALA A N 1
ATOM 797 C CA . ALA A 1 107 ? 3.147 -0.010 10.650 1.00 57.34 107 ALA A CA 1
ATOM 798 C C . ALA A 1 107 ? 3.420 -0.664 9.284 1.00 57.34 107 ALA A C 1
ATOM 800 O O . ALA A 1 107 ? 3.972 -0.029 8.388 1.00 57.34 107 ALA A O 1
ATOM 801 N N . LEU A 1 108 ? 3.031 -1.933 9.120 1.00 62.81 108 LEU A N 1
ATOM 802 C CA . LEU A 1 108 ? 3.173 -2.658 7.852 1.00 62.81 108 LEU A CA 1
ATOM 803 C C . LEU A 1 108 ? 2.321 -2.000 6.759 1.00 62.81 108 LEU A C 1
ATOM 805 O O . LEU A 1 108 ? 2.705 -1.960 5.590 1.00 62.81 108 LEU A O 1
ATOM 809 N N . ILE A 1 109 ? 1.163 -1.474 7.161 1.00 65.50 109 ILE A N 1
ATOM 810 C CA . ILE A 1 109 ? 0.273 -0.686 6.320 1.00 65.50 109 ILE A CA 1
ATOM 811 C C . ILE A 1 109 ? -0.110 0.570 7.093 1.00 65.50 109 ILE A C 1
ATOM 813 O O . ILE A 1 109 ? -0.727 0.492 8.158 1.00 65.50 109 ILE A O 1
ATOM 817 N N . GLU A 1 110 ? 0.229 1.717 6.516 1.00 61.38 110 GLU A N 1
ATOM 818 C CA . GLU A 1 110 ? -0.297 3.019 6.893 1.00 61.38 110 GLU A CA 1
ATOM 819 C C . GLU A 1 110 ? -1.190 3.526 5.754 1.00 61.38 110 GLU A C 1
ATOM 821 O O . GLU A 1 110 ? -0.752 3.695 4.612 1.00 61.38 110 GLU A O 1
ATOM 826 N N . ALA A 1 111 ? -2.463 3.762 6.072 1.00 63.50 111 ALA A N 1
ATOM 827 C CA . ALA A 1 111 ? -3.372 4.523 5.226 1.00 63.50 111 ALA A CA 1
ATOM 828 C C . ALA A 1 111 ? -3.635 5.853 5.933 1.00 63.50 111 ALA A C 1
ATOM 830 O O . ALA A 1 111 ? -4.358 5.903 6.930 1.00 63.50 111 ALA A O 1
ATOM 831 N N . ASN A 1 112 ? -2.998 6.919 5.451 1.00 60.94 112 ASN A N 1
ATOM 832 C CA . ASN A 1 112 ? -3.032 8.219 6.110 1.00 60.94 112 ASN A CA 1
ATOM 833 C C . ASN A 1 112 ? -3.472 9.315 5.145 1.00 60.94 112 ASN A C 1
ATOM 835 O O . ASN A 1 112 ? -2.839 9.549 4.122 1.00 60.94 112 ASN A O 1
ATOM 839 N N . GLN A 1 113 ? -4.501 10.068 5.522 1.00 49.72 113 GLN A N 1
ATOM 840 C CA . GLN A 1 113 ? -4.748 11.387 4.959 1.00 49.72 113 GLN A CA 1
ATOM 841 C C . GLN A 1 113 ? -3.875 12.401 5.714 1.00 49.72 113 GLN A C 1
ATOM 843 O O . GLN A 1 113 ? -4.365 13.121 6.578 1.00 49.72 113 GLN A O 1
ATOM 848 N N . GLY A 1 114 ? -2.569 12.425 5.422 1.00 44.44 114 GLY A N 1
ATOM 849 C CA . GLY A 1 114 ? -1.591 13.188 6.206 1.00 44.44 114 GLY A CA 1
ATOM 850 C C . GLY A 1 114 ? -2.024 14.633 6.477 1.00 44.44 114 GLY A C 1
ATOM 851 O O . GLY A 1 114 ? -2.013 15.460 5.567 1.00 44.44 114 GLY A O 1
ATOM 852 N N . GLY A 1 115 ? -2.374 14.924 7.735 1.00 47.47 115 GLY A N 1
ATOM 853 C CA . GLY A 1 115 ? -2.687 16.257 8.248 1.00 47.47 115 GLY A CA 1
ATOM 854 C C . GLY A 1 115 ? -3.836 16.966 7.528 1.00 47.47 115 GLY A C 1
ATOM 855 O O . GLY A 1 115 ? -3.598 17.886 6.742 1.00 47.47 115 GLY A O 1
ATOM 856 N N . ILE A 1 116 ? -5.087 16.642 7.871 1.00 45.56 116 ILE A N 1
ATOM 857 C CA . ILE A 1 116 ? -6.210 17.549 7.597 1.00 45.56 116 ILE A CA 1
ATOM 858 C C . ILE A 1 116 ? -6.091 18.754 8.537 1.00 45.56 116 ILE A C 1
ATOM 860 O O . ILE A 1 116 ? -6.757 18.856 9.563 1.00 45.56 116 ILE A O 1
ATOM 864 N N . VAL A 1 117 ? -5.270 19.728 8.158 1.00 51.81 117 VAL A N 1
ATOM 865 C CA . VAL A 1 117 ? -5.701 21.110 8.368 1.00 51.81 117 VAL A CA 1
ATOM 866 C C . VAL A 1 117 ? -6.832 21.312 7.365 1.00 51.81 117 VAL A C 1
ATOM 868 O O . VAL A 1 117 ? -6.645 21.014 6.183 1.00 51.81 117 VAL A O 1
ATOM 871 N N . ALA A 1 118 ? -8.012 21.748 7.810 1.00 46.97 118 ALA A N 1
ATOM 872 C CA . ALA A 1 118 ? -9.134 22.019 6.913 1.00 46.97 118 ALA A CA 1
ATOM 873 C C . ALA A 1 118 ? -8.653 22.855 5.706 1.00 46.97 118 ALA A C 1
ATOM 875 O O . ALA A 1 118 ? -8.175 23.975 5.878 1.00 46.97 118 ALA A O 1
ATOM 876 N N . GLY A 1 119 ? -8.717 22.278 4.499 1.00 54.69 119 GLY A N 1
ATOM 877 C CA . GLY A 1 119 ? -8.227 22.899 3.261 1.00 54.69 119 GLY A CA 1
ATOM 878 C C . GLY A 1 119 ? -6.864 22.425 2.728 1.00 54.69 119 GLY A C 1
ATOM 879 O O . GLY A 1 119 ? -6.437 22.938 1.696 1.00 54.69 119 GLY A O 1
ATOM 880 N N . SER A 1 120 ? -6.176 21.461 3.356 1.00 45.78 120 SER A N 1
ATOM 881 C CA . SER A 1 120 ? -4.958 20.851 2.786 1.00 45.78 120 SER A CA 1
ATOM 882 C C . SER A 1 120 ? -5.269 19.612 1.940 1.00 45.78 120 SER A C 1
ATOM 884 O O . SER A 1 120 ? -6.145 18.817 2.279 1.00 45.78 120 SER A O 1
ATOM 886 N N . ALA A 1 121 ? -4.554 19.448 0.825 1.00 53.41 121 ALA A N 1
ATOM 887 C CA . ALA A 1 121 ? -4.671 18.273 -0.034 1.00 53.41 121 ALA A CA 1
ATOM 888 C C . ALA A 1 121 ? -4.090 17.023 0.648 1.00 53.41 121 ALA A C 1
ATOM 890 O O . ALA A 1 121 ? -3.132 17.117 1.414 1.00 53.41 121 ALA A O 1
ATOM 891 N N . VAL A 1 122 ? -4.641 15.851 0.317 1.00 54.78 122 VAL A N 1
ATOM 892 C CA . VAL A 1 122 ? -4.073 14.544 0.683 1.00 54.78 122 VAL A CA 1
ATOM 893 C C . VAL A 1 122 ? -2.630 14.482 0.178 1.00 54.78 122 VAL A C 1
ATOM 895 O O . VAL A 1 122 ? -2.390 14.671 -1.014 1.00 54.78 122 VAL A O 1
ATOM 898 N N . LYS A 1 123 ? -1.669 14.231 1.072 1.00 58.94 123 LYS A N 1
ATOM 899 C CA . LYS A 1 123 ? -0.242 14.180 0.708 1.00 58.94 123 LYS A CA 1
ATOM 900 C C . LYS A 1 123 ? 0.259 12.766 0.419 1.00 58.94 123 LYS A C 1
ATOM 902 O O . LYS A 1 123 ? 1.236 12.624 -0.309 1.00 58.94 123 LYS A O 1
ATOM 907 N N . GLN A 1 124 ? -0.381 11.745 0.990 1.00 60.25 124 GLN A N 1
ATOM 908 C CA . GLN A 1 124 ? 0.014 10.335 0.905 1.00 60.25 124 GLN A CA 1
ATOM 909 C C . GLN A 1 124 ? -1.244 9.452 0.913 1.00 60.25 124 GLN A C 1
ATOM 911 O O . GLN A 1 124 ? -2.290 9.888 1.380 1.00 60.25 124 GLN A O 1
ATOM 916 N N . GLY A 1 125 ? -1.168 8.260 0.317 1.00 66.81 125 GLY A N 1
ATOM 917 C CA . GLY A 1 125 ? -2.278 7.305 0.246 1.00 66.81 125 GLY A CA 1
ATOM 918 C C . GLY A 1 125 ? -1.971 6.065 1.076 1.00 66.81 125 GLY A C 1
ATOM 919 O O . GLY A 1 125 ? -2.027 6.104 2.301 1.00 66.81 125 GLY A O 1
ATOM 920 N N . ILE A 1 126 ? -1.623 4.975 0.392 1.00 68.94 126 ILE A N 1
ATOM 921 C CA . ILE A 1 126 ? -1.133 3.744 1.017 1.00 68.94 126 ILE A CA 1
ATOM 922 C C . ILE A 1 126 ? 0.390 3.794 1.027 1.00 68.94 126 ILE A C 1
ATOM 924 O O . ILE A 1 126 ? 1.013 3.914 -0.030 1.00 68.94 126 ILE A O 1
ATOM 928 N N . GLN A 1 127 ? 0.980 3.678 2.211 1.00 66.81 127 GLN A N 1
ATOM 929 C CA . GLN A 1 127 ? 2.415 3.512 2.376 1.00 66.81 127 GLN A CA 1
ATOM 930 C C . GLN A 1 127 ? 2.684 2.220 3.150 1.00 66.81 127 GLN A C 1
ATOM 932 O O . GLN A 1 127 ? 2.158 2.011 4.240 1.00 66.81 127 GLN A O 1
ATOM 937 N N . SER A 1 128 ? 3.523 1.355 2.581 1.00 65.69 128 SER A N 1
ATOM 938 C CA . SER A 1 128 ? 4.133 0.232 3.296 1.00 65.69 128 SER A CA 1
ATOM 939 C C . SER A 1 128 ? 5.584 0.599 3.588 1.00 65.69 128 SER A C 1
ATOM 941 O O . SER A 1 128 ? 6.418 0.579 2.677 1.00 65.69 128 SER A O 1
ATOM 943 N N . CYS A 1 129 ? 5.891 0.981 4.823 1.00 62.06 129 CYS A N 1
ATOM 944 C CA . CYS A 1 129 ? 7.253 1.284 5.255 1.00 62.06 129 CYS A CA 1
ATOM 945 C C . CYS A 1 129 ? 7.735 0.243 6.261 1.00 62.06 129 CYS A C 1
ATOM 947 O O . CYS A 1 129 ? 6.952 -0.344 7.003 1.00 62.06 129 CYS A O 1
ATOM 949 N N . GLY A 1 130 ? 9.038 0.002 6.284 1.00 59.25 130 GLY A N 1
ATOM 950 C CA . GLY A 1 130 ? 9.644 -0.768 7.352 1.00 59.25 130 GLY A CA 1
ATOM 951 C C . GLY A 1 130 ? 11.149 -0.850 7.216 1.00 59.25 130 GLY A C 1
ATOM 952 O O . GLY A 1 130 ? 11.724 -0.490 6.189 1.00 59.25 130 GLY A O 1
ATOM 953 N N . ASP A 1 131 ? 11.763 -1.262 8.314 1.00 65.00 131 ASP A N 1
ATOM 954 C CA . ASP A 1 131 ? 13.203 -1.346 8.483 1.00 65.00 131 ASP A CA 1
ATOM 955 C C . ASP A 1 131 ? 13.579 -2.811 8.703 1.00 65.00 131 ASP A C 1
ATOM 957 O O . ASP A 1 131 ? 13.011 -3.484 9.567 1.00 65.00 131 ASP A O 1
ATOM 961 N N . ILE A 1 132 ? 14.516 -3.315 7.901 1.00 66.38 132 ILE A N 1
ATOM 962 C CA . ILE A 1 132 ? 15.109 -4.634 8.112 1.00 66.38 132 ILE A CA 1
ATOM 963 C C . ILE A 1 132 ? 16.545 -4.414 8.554 1.00 66.38 132 ILE A C 1
ATOM 965 O O . ILE A 1 132 ? 17.382 -3.933 7.791 1.00 66.38 132 ILE A O 1
ATOM 969 N N . SER A 1 133 ? 16.835 -4.826 9.783 1.00 68.81 133 SER A N 1
ATOM 970 C CA . SER A 1 133 ? 18.168 -4.767 10.369 1.00 68.81 133 SER A CA 1
ATOM 971 C C . SER A 1 133 ? 18.700 -6.169 10.679 1.00 68.81 133 SER A C 1
ATOM 973 O O . SER A 1 133 ? 17.948 -7.138 10.794 1.00 68.81 133 SER A O 1
ATOM 975 N N . GLY A 1 134 ? 20.024 -6.287 10.804 1.00 76.81 134 GLY A N 1
ATOM 976 C CA . GLY A 1 134 ? 20.710 -7.557 11.059 1.00 76.81 134 GLY A CA 1
ATOM 977 C C . GLY A 1 134 ? 21.139 -8.308 9.793 1.00 76.81 134 GLY A C 1
ATOM 978 O O . GLY A 1 134 ? 21.066 -7.794 8.679 1.00 76.81 134 GLY A O 1
ATOM 979 N N . ALA A 1 135 ? 21.662 -9.524 9.975 1.00 61.44 135 ALA A N 1
ATOM 980 C CA . ALA A 1 135 ? 22.083 -10.372 8.863 1.00 61.44 135 ALA A CA 1
ATOM 981 C C . ALA A 1 135 ? 20.859 -10.973 8.157 1.00 61.44 135 ALA A C 1
ATOM 983 O O . ALA A 1 135 ? 20.079 -11.699 8.770 1.00 61.44 135 ALA A O 1
ATOM 984 N N . ILE A 1 136 ? 20.725 -10.696 6.861 1.00 72.00 136 ILE A N 1
ATOM 985 C CA . ILE A 1 136 ? 19.676 -11.253 6.006 1.00 72.00 136 ILE A CA 1
ATOM 986 C C . ILE A 1 136 ? 20.292 -12.421 5.232 1.00 72.00 136 ILE A C 1
ATOM 988 O O . ILE A 1 136 ? 21.085 -12.209 4.317 1.00 72.00 136 ILE A O 1
ATOM 992 N N . ASN A 1 137 ? 19.958 -13.650 5.627 1.00 72.44 137 ASN A N 1
ATOM 993 C CA . ASN A 1 137 ? 20.481 -14.867 4.992 1.00 72.44 137 ASN A CA 1
ATOM 994 C C . ASN A 1 137 ? 19.493 -15.508 4.003 1.00 72.44 137 ASN A C 1
ATOM 996 O O . ASN A 1 137 ? 19.844 -16.485 3.351 1.00 72.44 137 ASN A O 1
ATOM 1000 N N . GLU A 1 138 ? 18.287 -14.949 3.875 1.00 69.19 138 GLU A N 1
ATOM 1001 C CA . GLU A 1 138 ? 17.213 -15.446 3.010 1.00 69.19 138 GLU A CA 1
ATOM 1002 C C . GLU A 1 138 ? 16.696 -14.331 2.086 1.00 69.19 138 GLU A C 1
ATOM 1004 O O . GLU A 1 138 ? 16.772 -13.153 2.453 1.00 69.19 138 GLU A O 1
ATOM 1009 N N . PRO A 1 139 ? 16.153 -14.656 0.897 1.00 70.75 139 PRO A N 1
ATOM 1010 C CA . PRO A 1 139 ? 15.484 -13.674 0.051 1.00 70.75 139 PRO A CA 1
ATOM 1011 C C . PRO A 1 139 ? 14.338 -12.978 0.794 1.00 70.75 139 PRO A C 1
ATOM 1013 O O . PRO A 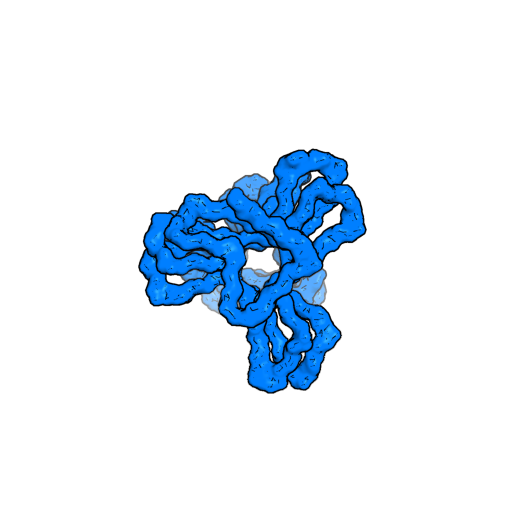1 139 ? 13.498 -13.627 1.414 1.00 70.75 139 PRO A O 1
ATOM 1016 N N . LEU A 1 140 ? 14.283 -11.651 0.689 1.00 69.19 140 LEU A N 1
ATOM 1017 C CA . LEU A 1 140 ? 13.218 -10.836 1.260 1.00 69.19 140 LEU A CA 1
ATOM 1018 C C . LEU A 1 140 ? 12.328 -10.270 0.151 1.00 69.19 140 LEU A C 1
ATOM 1020 O O . LEU A 1 140 ? 12.821 -9.739 -0.845 1.00 69.19 140 LEU A O 1
ATOM 1024 N N . THR A 1 141 ? 11.015 -10.319 0.359 1.00 70.62 141 THR A N 1
ATOM 1025 C CA . THR A 1 141 ? 10.028 -9.636 -0.482 1.00 70.62 141 THR A CA 1
ATOM 1026 C C . THR A 1 141 ? 9.185 -8.712 0.387 1.00 70.62 141 THR A C 1
ATOM 1028 O O . THR A 1 141 ? 8.598 -9.158 1.368 1.00 70.62 141 THR A O 1
ATOM 1031 N N . TRP A 1 142 ? 9.166 -7.421 0.048 1.00 60.78 142 TRP A N 1
ATOM 1032 C CA . TRP A 1 142 ? 8.508 -6.386 0.855 1.00 60.78 142 TRP A CA 1
ATOM 1033 C C . TRP A 1 142 ? 7.042 -6.178 0.469 1.00 60.78 142 TRP A C 1
ATOM 1035 O O . TRP A 1 142 ? 6.168 -6.084 1.326 1.00 60.78 142 TRP A O 1
ATOM 1045 N N . SER A 1 143 ? 6.770 -6.139 -0.834 1.00 70.00 143 SER A N 1
ATOM 1046 C CA . SER A 1 143 ? 5.425 -6.050 -1.388 1.00 70.00 143 SER A CA 1
ATOM 1047 C C . SER A 1 143 ? 5.317 -6.920 -2.634 1.00 70.00 143 SER A C 1
ATOM 1049 O O . SER A 1 143 ? 6.249 -7.015 -3.436 1.00 70.00 143 SER A O 1
ATOM 1051 N N . VAL A 1 144 ? 4.166 -7.573 -2.780 1.00 67.00 144 VAL A N 1
ATOM 1052 C CA . VAL A 1 144 ? 3.799 -8.348 -3.965 1.00 67.00 144 VAL A CA 1
ATOM 1053 C C . VAL A 1 144 ? 2.460 -7.825 -4.454 1.00 67.00 144 VAL A C 1
ATOM 1055 O O . VAL A 1 144 ? 1.503 -7.737 -3.688 1.00 67.00 144 VAL A O 1
ATOM 1058 N N . HIS A 1 145 ? 2.408 -7.482 -5.735 1.00 67.19 145 HIS A N 1
ATOM 1059 C CA . HIS A 1 145 ? 1.176 -7.163 -6.442 1.00 67.19 145 HIS A CA 1
ATOM 1060 C C . HIS A 1 145 ? 1.000 -8.219 -7.526 1.00 67.19 145 HIS A C 1
ATOM 1062 O O . HIS A 1 145 ? 1.572 -8.104 -8.608 1.00 67.19 145 HIS A O 1
ATOM 1068 N N . GLU A 1 146 ? 0.262 -9.274 -7.200 1.00 62.44 146 GLU A N 1
ATOM 1069 C CA . GLU A 1 146 ? 0.045 -10.412 -8.088 1.00 62.44 146 GLU A CA 1
ATOM 1070 C C . GLU A 1 146 ? -1.433 -10.522 -8.458 1.00 62.44 146 GLU A C 1
ATOM 1072 O O . GLU A 1 146 ? -2.319 -10.289 -7.635 1.00 62.44 146 GLU A O 1
ATOM 1077 N N . LEU A 1 147 ? -1.681 -10.852 -9.723 1.00 55.91 147 LEU A N 1
ATOM 1078 C CA . LEU A 1 147 ? -3.004 -11.130 -10.258 1.00 55.91 147 LEU A CA 1
ATOM 1079 C C . LEU A 1 147 ? -2.940 -12.462 -10.999 1.00 55.91 147 LEU A C 1
ATOM 1081 O O . LEU A 1 147 ? -2.329 -12.551 -12.063 1.00 55.91 147 LEU A O 1
ATOM 1085 N N . GLU A 1 148 ? -3.580 -13.479 -10.433 1.00 69.94 148 GLU A N 1
ATOM 1086 C CA . GLU A 1 148 ? -3.693 -14.808 -11.026 1.00 69.94 148 GLU A CA 1
ATOM 1087 C C . GLU A 1 148 ? -5.085 -14.988 -11.648 1.00 69.94 148 GLU A C 1
ATOM 1089 O O . GLU A 1 148 ? -6.107 -14.695 -11.023 1.00 69.94 148 GLU A O 1
ATOM 1094 N N . PHE A 1 149 ? -5.130 -15.486 -12.885 1.00 59.34 149 PHE A N 1
ATOM 1095 C CA . PHE A 1 149 ? -6.369 -15.885 -13.549 1.00 59.34 149 PHE A CA 1
ATOM 1096 C C . PHE A 1 149 ? -6.471 -17.409 -13.570 1.00 59.34 149 PHE A C 1
ATOM 1098 O O . PHE A 1 149 ? -5.674 -18.075 -14.226 1.00 59.34 149 PHE A O 1
ATOM 1105 N N . GLY A 1 150 ? -7.478 -17.956 -12.890 1.00 64.12 150 GLY A N 1
ATOM 1106 C CA . GLY A 1 150 ? -7.840 -19.371 -12.967 1.00 64.12 150 GLY A CA 1
ATOM 1107 C C . GLY A 1 150 ? -9.142 -19.565 -13.745 1.00 64.12 150 GLY A C 1
ATOM 1108 O O . GLY A 1 150 ? -10.129 -18.884 -13.476 1.00 64.12 150 GLY A O 1
ATOM 1109 N N . GLY A 1 151 ? -9.167 -20.493 -14.703 1.00 68.56 151 GLY A N 1
ATOM 1110 C CA . GLY A 1 151 ? -10.365 -20.815 -15.487 1.00 68.56 151 GLY A CA 1
ATOM 1111 C C . GLY A 1 151 ? -10.060 -21.656 -16.728 1.00 68.56 151 GLY A C 1
ATOM 1112 O O . GLY A 1 151 ? -8.913 -21.734 -17.157 1.00 68.56 151 GLY A O 1
ATOM 1113 N N . GLY A 1 152 ? -11.081 -22.316 -17.286 1.00 61.12 152 GLY A N 1
ATOM 1114 C CA . GLY A 1 152 ? -10.969 -23.085 -18.538 1.00 61.12 152 GLY A CA 1
ATOM 1115 C C . GLY A 1 152 ? -11.259 -22.271 -19.805 1.00 61.12 152 GLY A C 1
ATOM 1116 O O . GLY A 1 152 ? -10.962 -22.734 -20.905 1.00 61.12 152 GLY A O 1
ATOM 1117 N N . ASP A 1 153 ? -11.827 -21.075 -19.647 1.00 73.25 153 ASP A N 1
ATOM 1118 C CA . ASP A 1 153 ? -12.197 -20.179 -20.741 1.00 73.25 153 ASP A CA 1
ATOM 1119 C C . ASP A 1 153 ? -11.085 -19.165 -21.046 1.00 73.25 153 ASP A C 1
ATOM 1121 O O . ASP A 1 153 ? -10.223 -18.872 -20.216 1.00 73.25 153 ASP A O 1
ATOM 1125 N N . GLY A 1 154 ? -11.111 -18.611 -22.259 1.00 71.56 154 GLY A N 1
ATOM 1126 C CA . GLY A 1 154 ? -10.162 -17.586 -22.681 1.00 71.56 154 GLY A CA 1
ATOM 1127 C C . GLY A 1 154 ? -10.370 -16.248 -21.967 1.00 71.56 154 GLY A C 1
ATOM 1128 O O . GLY A 1 154 ? -11.491 -15.843 -21.665 1.00 71.56 154 GLY A O 1
ATOM 1129 N N . VAL A 1 155 ? -9.273 -15.524 -21.759 1.00 70.62 155 VAL A N 1
ATOM 1130 C CA . VAL A 1 155 ? -9.282 -14.152 -21.243 1.00 70.62 155 VAL A CA 1
ATOM 1131 C C . VAL A 1 155 ? -9.630 -13.194 -22.389 1.00 70.62 155 VAL A C 1
ATOM 1133 O O . VAL A 1 155 ? -8.895 -13.120 -23.371 1.00 70.62 155 VAL A O 1
ATOM 1136 N N . SER A 1 156 ? -10.758 -12.480 -22.303 1.00 71.62 156 SER A N 1
ATOM 1137 C CA . SER A 1 156 ? -11.305 -11.682 -23.420 1.00 71.62 156 SER A CA 1
ATOM 1138 C C . SER A 1 156 ? -11.303 -10.163 -23.192 1.00 71.62 156 SER A C 1
ATOM 1140 O O . SER A 1 156 ? -12.053 -9.443 -23.852 1.00 71.62 156 SER A O 1
ATOM 1142 N N . SER A 1 157 ? -10.506 -9.656 -22.250 1.00 72.81 157 SER A N 1
ATOM 1143 C CA . SER A 1 157 ? -10.447 -8.228 -21.908 1.00 72.81 157 SER A CA 1
ATOM 1144 C C . SER A 1 157 ? -9.038 -7.776 -21.520 1.00 72.81 157 SER A C 1
ATOM 1146 O O . SER A 1 157 ? -8.136 -8.593 -21.365 1.00 72.81 157 SER A O 1
ATOM 1148 N N . ASN A 1 158 ? -8.845 -6.464 -21.356 1.00 71.62 158 ASN A N 1
ATOM 1149 C CA . ASN A 1 158 ? -7.604 -5.917 -20.810 1.00 71.62 158 ASN A CA 1
ATOM 1150 C C . ASN A 1 158 ? -7.555 -6.141 -19.297 1.00 71.62 158 ASN A C 1
ATOM 1152 O O . ASN A 1 158 ? -8.514 -5.836 -18.589 1.00 71.62 158 ASN A O 1
ATOM 1156 N N . HIS A 1 159 ? -6.412 -6.608 -18.806 1.00 63.00 159 HIS A N 1
ATOM 1157 C CA . HIS A 1 159 ? -6.168 -6.830 -17.386 1.00 63.00 159 HIS A CA 1
ATOM 1158 C C . HIS A 1 159 ? -4.947 -6.038 -16.930 1.00 63.00 159 HIS A C 1
ATOM 1160 O O . HIS A 1 159 ? -3.986 -5.864 -17.677 1.00 63.00 159 HIS A O 1
ATOM 1166 N N . THR A 1 160 ? -4.983 -5.535 -15.699 1.00 68.44 160 THR A N 1
ATOM 1167 C CA . THR A 1 160 ? -3.895 -4.736 -15.129 1.00 68.44 160 THR A CA 1
ATOM 1168 C C . THR A 1 160 ? -3.724 -5.101 -13.661 1.00 68.44 160 THR A C 1
ATOM 1170 O O . THR A 1 160 ? -4.637 -4.887 -12.871 1.00 68.44 160 THR A O 1
ATOM 1173 N N . ALA A 1 161 ? -2.564 -5.659 -13.304 1.00 58.16 161 ALA A N 1
ATOM 1174 C CA . ALA A 1 161 ? -2.243 -6.032 -11.922 1.00 58.16 161 ALA A CA 1
ATOM 1175 C C . ALA A 1 161 ? -1.828 -4.816 -11.077 1.00 58.16 161 ALA A C 1
ATOM 1177 O O . ALA A 1 161 ? -2.198 -4.699 -9.912 1.00 58.16 161 ALA A O 1
ATOM 1178 N N . LEU A 1 162 ? -1.096 -3.880 -11.687 1.00 76.62 162 LEU A N 1
ATOM 1179 C CA . LEU A 1 162 ? -0.706 -2.615 -11.079 1.00 76.62 162 LEU A CA 1
ATOM 1180 C C . LEU A 1 162 ? -0.854 -1.496 -12.108 1.00 76.62 162 LEU A C 1
ATOM 1182 O O . LEU A 1 162 ? -0.275 -1.555 -13.189 1.00 76.62 162 LEU A O 1
ATOM 1186 N N . SER A 1 163 ? -1.626 -0.470 -11.758 1.00 67.81 163 SER A N 1
ATOM 1187 C CA . SER A 1 163 ? -1.766 0.748 -12.550 1.00 67.81 163 SER A CA 1
ATOM 1188 C C . SER A 1 163 ? -1.332 1.928 -11.702 1.00 67.81 163 SER A C 1
ATOM 1190 O O . SER A 1 163 ? -1.901 2.160 -10.637 1.00 67.81 163 SER A O 1
ATOM 1192 N N . SER A 1 164 ? -0.384 2.712 -12.207 1.00 70.31 164 SER A N 1
ATOM 1193 C CA . SER A 1 164 ? -0.083 4.025 -11.646 1.00 70.31 164 SER A CA 1
ATOM 1194 C C . SER A 1 164 ? -0.459 5.115 -12.638 1.00 70.31 164 SER A C 1
ATOM 1196 O O . SER A 1 164 ? -0.177 5.018 -13.832 1.00 70.31 164 SER A O 1
ATOM 1198 N N . LYS A 1 165 ? -1.123 6.159 -12.143 1.00 67.69 165 LYS A N 1
ATOM 1199 C CA . LYS A 1 165 ? -1.566 7.295 -12.947 1.00 67.69 165 LYS A CA 1
ATOM 1200 C C . LYS A 1 165 ? -1.447 8.574 -12.138 1.00 67.69 165 LYS A C 1
ATOM 1202 O O . LYS A 1 165 ? -1.965 8.656 -11.029 1.00 67.69 165 LYS A O 1
ATOM 1207 N N . ILE A 1 166 ? -0.841 9.592 -12.743 1.00 56.59 166 ILE A N 1
ATOM 1208 C CA . ILE A 1 166 ? -0.845 10.961 -12.225 1.00 56.59 166 ILE A CA 1
ATOM 1209 C C . ILE A 1 166 ? -1.574 11.858 -13.215 1.00 56.59 166 ILE A C 1
ATOM 1211 O O . ILE A 1 166 ? -1.348 11.786 -14.421 1.00 56.59 166 ILE A O 1
ATOM 1215 N N . ILE A 1 167 ? -2.460 12.702 -12.691 1.00 66.88 167 ILE A N 1
ATOM 1216 C CA . ILE A 1 167 ? -3.171 13.731 -13.446 1.00 66.88 167 ILE A CA 1
ATOM 1217 C C . ILE A 1 167 ? -2.892 15.063 -12.755 1.00 66.88 167 ILE A C 1
ATOM 1219 O O . ILE A 1 167 ? -3.185 15.218 -11.571 1.00 66.88 167 ILE A O 1
ATOM 1223 N N . GLN A 1 168 ? -2.338 16.022 -13.493 1.00 69.38 168 GLN A N 1
ATOM 1224 C CA . GLN A 1 168 ? -2.271 17.418 -13.073 1.00 69.38 168 GLN A CA 1
ATOM 1225 C C . GLN A 1 168 ? -3.347 18.172 -13.855 1.00 69.38 168 GLN A C 1
ATOM 1227 O O . GLN A 1 168 ? -3.368 18.117 -15.083 1.00 69.38 168 GLN A O 1
ATOM 1232 N N . SER A 1 169 ? -4.241 18.845 -13.130 1.00 75.94 169 SER A N 1
ATO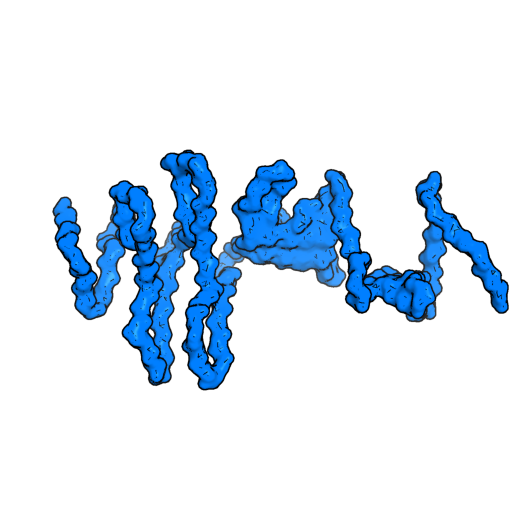M 1233 C CA . SER A 1 169 ? -5.318 19.669 -13.700 1.00 75.94 169 SER A CA 1
ATOM 1234 C C . SER A 1 169 ? -5.271 21.117 -13.194 1.00 75.94 169 SER A C 1
ATOM 1236 O O . SER A 1 169 ? -6.277 21.823 -13.244 1.00 75.94 169 SER A O 1
ATOM 1238 N N . ASN A 1 170 ? -4.133 21.567 -12.652 1.00 57.69 170 ASN A N 1
ATOM 1239 C CA . ASN A 1 170 ? -4.014 22.927 -12.126 1.00 57.69 170 ASN A CA 1
ATOM 1240 C C . ASN A 1 170 ? -3.837 23.914 -13.282 1.00 57.69 170 ASN A C 1
ATOM 1242 O O . ASN A 1 170 ? -3.014 23.709 -14.169 1.00 57.69 170 ASN A O 1
ATOM 1246 N N . THR A 1 171 ? -4.567 25.026 -13.230 1.00 61.72 171 THR A N 1
ATOM 1247 C CA . THR A 1 171 ? -4.537 26.083 -14.255 1.00 61.72 171 THR A CA 1
ATOM 1248 C C . THR A 1 171 ? -3.371 27.066 -14.096 1.00 61.72 171 THR A C 1
ATOM 1250 O O . THR A 1 171 ? -3.123 27.874 -14.988 1.00 61.72 171 THR A O 1
ATOM 1253 N N . GLY A 1 172 ? -2.648 27.014 -12.971 1.00 58.75 172 GLY A N 1
ATOM 1254 C CA . GLY A 1 172 ? -1.447 27.814 -12.724 1.00 58.75 172 GLY A CA 1
ATOM 1255 C C . GLY A 1 172 ? -0.197 27.204 -13.367 1.00 58.75 172 GLY A C 1
ATOM 1256 O O . GLY A 1 172 ? -0.018 25.987 -13.355 1.00 58.75 172 GLY A O 1
ATOM 1257 N N . GLY A 1 173 ? 0.688 28.045 -13.910 1.00 51.97 173 GLY A N 1
ATOM 1258 C CA . GLY A 1 173 ? 1.961 27.598 -14.483 1.00 51.97 173 GLY A CA 1
ATOM 1259 C C . GLY A 1 173 ? 2.912 27.056 -13.411 1.00 51.97 173 GLY A C 1
ATOM 1260 O O . GLY A 1 173 ? 3.229 27.760 -12.456 1.00 51.97 173 GLY A O 1
ATOM 1261 N N . GLY A 1 174 ? 3.377 25.816 -13.570 1.00 54.09 174 GLY A N 1
ATOM 1262 C CA . GLY A 1 174 ? 4.373 25.189 -12.698 1.00 54.09 174 GLY A CA 1
ATOM 1263 C C . GLY A 1 174 ? 5.726 25.100 -13.393 1.00 54.09 174 GLY A C 1
ATOM 1264 O O . GLY A 1 174 ? 6.060 24.050 -13.928 1.00 54.09 174 GLY A O 1
ATOM 1265 N N . SER A 1 175 ? 6.507 26.183 -13.399 1.00 62.78 175 SER A N 1
ATOM 1266 C CA . SER A 1 175 ? 7.805 26.226 -14.098 1.00 62.78 175 SER A CA 1
ATOM 1267 C C . SER A 1 175 ? 8.860 25.266 -13.532 1.00 62.78 175 SER A C 1
ATOM 1269 O O . SER A 1 175 ? 9.861 25.008 -14.193 1.00 62.78 175 SER A O 1
ATOM 1271 N N . THR A 1 176 ? 8.640 24.730 -12.330 1.00 65.94 176 THR A N 1
ATOM 1272 C CA . THR A 1 176 ? 9.533 23.787 -11.639 1.00 65.94 176 THR A CA 1
ATOM 1273 C C . THR A 1 176 ? 8.835 22.489 -11.228 1.00 65.94 176 THR A C 1
ATOM 1275 O O . THR A 1 176 ? 9.409 21.695 -10.487 1.00 65.94 176 THR A O 1
ATOM 1278 N N . ALA A 1 177 ? 7.583 22.282 -11.648 1.00 62.38 177 ALA A N 1
ATOM 1279 C CA . ALA A 1 177 ? 6.816 21.111 -11.246 1.00 62.38 177 ALA A CA 1
ATOM 1280 C C . ALA A 1 177 ? 7.253 19.873 -12.038 1.00 62.38 177 ALA A C 1
ATOM 1282 O O . ALA A 1 177 ? 7.425 19.931 -13.254 1.00 62.38 177 ALA A O 1
ATOM 1283 N N . GLU A 1 178 ? 7.363 18.744 -11.345 1.00 75.00 178 GLU A N 1
ATOM 1284 C CA . GLU A 1 178 ? 7.656 17.444 -11.936 1.00 75.00 178 GLU A CA 1
ATOM 1285 C C . GLU A 1 178 ? 6.566 16.439 -11.546 1.00 75.00 178 GLU A C 1
ATOM 1287 O O . GLU A 1 178 ? 6.076 16.448 -10.416 1.00 75.00 178 GLU A O 1
ATOM 1292 N N . LEU A 1 179 ? 6.173 15.577 -12.486 1.00 65.62 179 LEU A N 1
ATOM 1293 C CA . LEU A 1 179 ? 5.188 14.517 -12.271 1.00 65.62 179 LEU A CA 1
ATOM 1294 C C . LEU A 1 179 ? 5.843 13.166 -12.569 1.00 65.62 179 LEU A C 1
ATOM 1296 O O . LEU A 1 179 ? 6.341 12.954 -13.672 1.00 65.62 179 LEU A O 1
ATOM 1300 N N . ARG A 1 180 ? 5.818 12.248 -11.597 1.00 74.19 180 ARG A N 1
ATOM 1301 C CA . ARG A 1 180 ? 6.428 10.912 -11.698 1.00 74.19 180 ARG A CA 1
ATOM 1302 C C . ARG A 1 180 ? 5.421 9.840 -11.301 1.00 74.19 180 ARG A C 1
ATOM 1304 O O . ARG A 1 180 ? 5.155 9.668 -10.119 1.00 74.19 180 ARG A O 1
ATOM 1311 N N . ALA A 1 181 ? 4.844 9.126 -12.270 1.00 64.88 181 ALA A N 1
ATOM 1312 C CA . ALA A 1 181 ? 3.876 8.061 -11.974 1.00 64.88 181 ALA A CA 1
ATOM 1313 C C . ALA A 1 181 ? 4.529 6.843 -11.296 1.00 64.88 181 ALA A C 1
ATOM 1315 O O . ALA A 1 181 ? 3.879 6.124 -10.546 1.00 64.88 181 ALA A O 1
ATOM 1316 N N . GLY A 1 182 ? 5.819 6.620 -11.516 1.00 74.31 182 GLY A N 1
ATOM 1317 C CA . GLY A 1 182 ? 6.593 5.621 -10.797 1.00 74.31 182 GLY A CA 1
ATOM 1318 C C . GLY A 1 182 ? 8.034 6.078 -10.674 1.00 74.31 182 GLY A C 1
ATOM 1319 O O . GLY A 1 182 ? 8.557 6.753 -11.560 1.00 74.31 182 GLY A O 1
ATOM 1320 N N . GLU A 1 183 ? 8.669 5.709 -9.572 1.00 77.06 183 GLU A N 1
ATOM 1321 C CA . GLU A 1 183 ? 10.094 5.893 -9.352 1.00 77.06 183 GLU A CA 1
ATOM 1322 C C . GLU A 1 183 ? 10.650 4.601 -8.763 1.00 77.06 183 GLU A C 1
ATOM 1324 O O . GLU A 1 183 ? 10.146 4.090 -7.764 1.00 77.06 183 GLU A O 1
ATOM 1329 N N . PHE A 1 184 ? 11.686 4.064 -9.403 1.00 78.88 184 PHE A N 1
ATOM 1330 C CA . PHE A 1 184 ? 12.369 2.855 -8.966 1.00 78.88 184 PHE A CA 1
ATOM 1331 C C . PHE A 1 184 ? 13.813 3.230 -8.664 1.00 78.88 184 PHE A C 1
ATOM 1333 O O . PHE A 1 184 ? 14.579 3.561 -9.570 1.00 78.88 184 PHE A O 1
ATOM 1340 N N . LYS A 1 185 ? 14.181 3.203 -7.384 1.00 81.00 185 LYS A N 1
ATOM 1341 C CA . LYS A 1 185 ? 15.513 3.578 -6.912 1.00 81.00 185 LYS A CA 1
ATOM 1342 C C . LYS A 1 185 ? 16.143 2.399 -6.186 1.00 81.00 185 LYS A C 1
ATOM 1344 O O . LYS A 1 185 ? 15.526 1.808 -5.307 1.00 81.00 185 LYS A O 1
ATOM 1349 N N . VAL A 1 186 ? 17.390 2.095 -6.534 1.00 74.38 186 VAL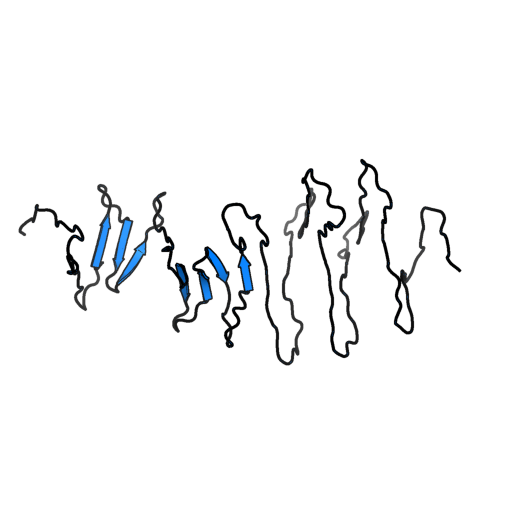 A N 1
ATOM 1350 C CA . VAL A 1 186 ? 18.241 1.189 -5.757 1.00 74.38 186 VAL A CA 1
ATOM 1351 C C . VAL A 1 186 ? 19.395 2.009 -5.211 1.00 74.38 186 VAL A C 1
ATOM 1353 O O . VAL A 1 186 ? 20.158 2.593 -5.976 1.00 74.38 186 VAL A O 1
ATOM 1356 N N . GLU A 1 187 ? 19.508 2.061 -3.890 1.00 76.94 187 GLU A N 1
ATOM 1357 C CA . GLU A 1 187 ? 20.619 2.696 -3.190 1.00 76.94 187 GLU A CA 1
ATOM 1358 C C . GLU A 1 187 ? 21.390 1.619 -2.435 1.00 76.94 187 GLU A C 1
ATOM 1360 O O . GLU A 1 187 ? 20.801 0.779 -1.758 1.00 76.94 187 GLU A O 1
ATOM 1365 N N . ASN A 1 188 ? 22.710 1.615 -2.579 1.00 70.31 188 ASN A N 1
ATOM 1366 C CA . ASN A 1 188 ? 23.577 0.681 -1.884 1.00 70.31 188 ASN A CA 1
ATOM 1367 C C . ASN A 1 188 ? 24.812 1.434 -1.386 1.00 70.31 188 ASN A C 1
ATOM 1369 O O . ASN A 1 188 ? 25.581 1.963 -2.185 1.00 70.31 188 ASN A O 1
ATOM 1373 N N . ASN A 1 189 ? 25.003 1.437 -0.068 1.00 76.31 189 ASN A N 1
ATOM 1374 C CA . ASN A 1 189 ? 26.093 2.142 0.611 1.00 76.31 189 ASN A CA 1
ATOM 1375 C C . ASN A 1 189 ? 27.249 1.201 1.007 1.00 76.31 189 ASN A C 1
ATOM 1377 O O . ASN A 1 189 ? 28.042 1.535 1.883 1.00 76.31 189 ASN A O 1
ATOM 1381 N N . GLN A 1 190 ? 27.320 0.006 0.405 1.00 80.44 190 GLN A N 1
ATOM 1382 C CA . GLN A 1 190 ? 28.309 -1.042 0.698 1.00 80.44 190 GLN A CA 1
ATOM 1383 C C . GLN A 1 190 ? 28.804 -1.732 -0.588 1.00 80.44 190 GLN A C 1
ATOM 1385 O O . GLN A 1 190 ? 28.501 -1.299 -1.697 1.00 80.44 190 GLN A O 1
ATOM 1390 N N . THR A 1 191 ? 29.576 -2.815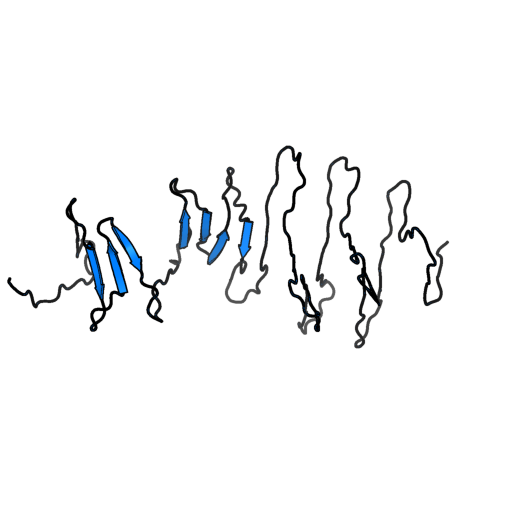 -0.482 1.00 79.62 191 THR A N 1
ATOM 1391 C CA . THR A 1 191 ? 29.943 -3.635 -1.650 1.00 79.62 191 THR A CA 1
ATOM 1392 C C . THR A 1 191 ? 28.761 -4.498 -2.093 1.00 79.62 191 THR A C 1
ATOM 1394 O O . THR A 1 191 ? 28.246 -5.291 -1.309 1.00 79.62 191 THR A O 1
ATOM 1397 N N . LEU A 1 192 ? 28.369 -4.393 -3.366 1.00 75.56 192 LEU A N 1
ATOM 1398 C CA . LEU A 1 192 ? 27.284 -5.175 -3.961 1.00 75.56 192 LEU A CA 1
ATOM 1399 C C . LEU A 1 192 ? 27.696 -5.703 -5.338 1.00 75.56 192 LEU A C 1
ATOM 1401 O O . LEU A 1 192 ? 28.177 -4.951 -6.180 1.00 75.56 192 LEU A O 1
ATOM 1405 N N . ASN A 1 193 ? 27.461 -6.994 -5.582 1.00 75.69 193 ASN A N 1
ATOM 1406 C CA . ASN A 1 193 ? 27.823 -7.637 -6.851 1.00 75.69 193 ASN A CA 1
ATOM 1407 C C . ASN A 1 193 ? 26.867 -7.282 -8.001 1.00 75.69 193 ASN A C 1
ATOM 1409 O O . ASN A 1 193 ? 27.265 -7.310 -9.164 1.00 75.69 193 ASN A O 1
ATOM 1413 N N . LYS A 1 194 ? 25.592 -7.001 -7.699 1.00 79.56 194 LYS A N 1
ATOM 1414 C CA . LYS A 1 194 ? 24.560 -6.700 -8.697 1.00 79.56 194 LYS A CA 1
ATOM 1415 C C . LYS A 1 194 ? 23.405 -5.914 -8.081 1.00 79.56 194 LYS A C 1
ATOM 1417 O O . LYS A 1 194 ? 22.838 -6.344 -7.083 1.00 79.56 194 LYS A O 1
ATOM 1422 N N . ALA A 1 195 ? 23.012 -4.829 -8.739 1.00 75.50 195 ALA A N 1
ATOM 1423 C CA . ALA A 1 195 ? 21.784 -4.085 -8.477 1.00 75.50 195 ALA A CA 1
ATOM 1424 C C . ALA A 1 195 ? 20.924 -4.071 -9.745 1.00 75.50 195 ALA A C 1
ATOM 1426 O O . ALA A 1 195 ? 21.449 -3.931 -10.849 1.00 75.50 195 ALA A O 1
ATOM 1427 N N . VAL A 1 196 ? 19.608 -4.222 -9.598 1.00 81.44 196 VAL A N 1
ATOM 1428 C CA . VAL A 1 196 ? 18.639 -4.089 -10.695 1.00 81.44 196 VAL A CA 1
ATOM 1429 C C . VAL A 1 196 ? 17.438 -3.321 -10.156 1.00 81.44 196 VAL A C 1
ATOM 1431 O O . VAL A 1 196 ? 16.801 -3.798 -9.226 1.00 81.44 196 VAL A O 1
ATOM 1434 N N . ALA A 1 197 ? 17.148 -2.145 -10.721 1.00 77.88 197 ALA A N 1
ATOM 1435 C CA . ALA A 1 197 ? 16.015 -1.316 -10.293 1.00 77.88 197 ALA A CA 1
ATOM 1436 C C . ALA A 1 197 ? 14.694 -1.758 -10.927 1.00 77.88 197 ALA A C 1
ATOM 1438 O O . ALA A 1 197 ? 13.676 -1.841 -10.250 1.00 77.88 197 ALA A O 1
ATOM 1439 N N . VAL A 1 198 ? 14.724 -2.081 -12.221 1.00 83.56 198 VAL A N 1
ATOM 1440 C CA . VAL A 1 198 ? 13.572 -2.605 -12.954 1.00 83.56 198 VAL A CA 1
ATOM 1441 C C . VAL A 1 198 ? 14.017 -3.833 -13.730 1.00 83.56 198 VAL A C 1
ATOM 1443 O O . VAL A 1 198 ? 15.000 -3.796 -14.471 1.00 83.56 198 VAL A O 1
ATOM 1446 N N . ARG A 1 199 ? 13.283 -4.931 -13.559 1.00 79.00 199 ARG A N 1
ATOM 1447 C CA . ARG A 1 199 ? 13.338 -6.098 -14.436 1.00 79.00 199 ARG A CA 1
ATOM 1448 C C . ARG A 1 199 ? 11.933 -6.314 -14.972 1.00 79.00 199 ARG A C 1
ATOM 1450 O O . ARG A 1 199 ? 11.016 -6.514 -14.188 1.00 79.00 199 ARG A O 1
ATOM 1457 N N . ALA A 1 200 ? 11.797 -6.287 -16.288 1.00 82.56 200 ALA A N 1
ATOM 1458 C CA . ALA A 1 200 ? 10.592 -6.731 -16.965 1.00 82.56 200 ALA A CA 1
ATOM 1459 C C . ALA A 1 200 ? 10.869 -8.105 -17.579 1.00 82.56 200 ALA A C 1
ATOM 1461 O O . ALA A 1 200 ? 11.928 -8.317 -18.175 1.00 82.56 200 ALA A O 1
ATOM 1462 N N . GLU A 1 201 ? 9.937 -9.034 -17.412 1.00 83.94 201 GLU A N 1
ATOM 1463 C CA . GLU A 1 201 ? 10.002 -10.369 -17.994 1.00 83.94 201 GLU A CA 1
ATOM 1464 C C . GLU A 1 201 ? 8.667 -10.675 -18.664 1.00 83.94 201 GLU A C 1
ATOM 1466 O O . GLU A 1 201 ? 7.607 -10.433 -18.092 1.00 83.94 201 GLU A O 1
ATOM 1471 N N . ILE A 1 202 ? 8.735 -11.200 -19.885 1.00 80.56 202 ILE A N 1
ATOM 1472 C CA . ILE A 1 202 ? 7.590 -11.775 -20.581 1.00 80.56 202 ILE A CA 1
ATOM 1473 C C . ILE A 1 202 ? 7.934 -13.239 -20.804 1.00 80.56 202 ILE A C 1
ATOM 1475 O O . ILE A 1 202 ? 8.879 -13.554 -21.529 1.00 80.56 202 ILE A O 1
ATOM 1479 N N . SER A 1 203 ? 7.178 -14.124 -20.165 1.00 85.00 203 SER A N 1
ATOM 1480 C CA . SER A 1 203 ? 7.297 -15.565 -20.336 1.00 85.00 203 SER A CA 1
ATOM 1481 C C . SER A 1 203 ? 6.034 -16.105 -21.003 1.00 85.00 203 SER A C 1
ATOM 1483 O O . SER A 1 203 ? 4.929 -15.605 -20.807 1.00 85.00 203 SER A O 1
ATOM 1485 N N . ASN A 1 204 ? 6.212 -17.114 -21.849 1.00 70.81 204 ASN A N 1
ATOM 1486 C CA . ASN A 1 204 ? 5.121 -17.824 -22.497 1.00 70.81 204 ASN A CA 1
ATOM 1487 C C . ASN A 1 204 ? 5.255 -19.300 -22.130 1.00 70.81 204 ASN A C 1
ATOM 1489 O O . ASN A 1 204 ? 6.337 -19.878 -22.268 1.00 70.81 204 ASN A O 1
ATOM 1493 N N . ALA A 1 205 ? 4.179 -19.897 -21.626 1.00 78.38 205 ALA A N 1
ATOM 1494 C CA . ALA A 1 205 ? 4.185 -21.298 -21.234 1.00 78.38 205 ALA A CA 1
ATOM 1495 C C . ALA A 1 205 ? 4.370 -22.215 -22.456 1.00 78.38 205 ALA A C 1
ATOM 1497 O O . ALA A 1 205 ? 4.128 -21.829 -23.603 1.00 78.38 205 ALA A O 1
ATOM 1498 N N . SER A 1 206 ? 4.777 -23.463 -22.213 1.00 72.12 206 SER A N 1
ATOM 1499 C CA . SER A 1 206 ? 4.880 -24.467 -23.276 1.00 72.12 206 SER A CA 1
ATOM 1500 C C . SER A 1 206 ? 3.526 -24.644 -23.977 1.00 72.12 206 SER A C 1
ATOM 1502 O O . SER A 1 206 ? 2.530 -24.960 -23.332 1.00 72.12 206 SER A O 1
ATOM 1504 N N . GLY A 1 207 ? 3.486 -24.407 -25.292 1.00 76.69 207 GLY A N 1
ATOM 1505 C CA . GLY A 1 207 ? 2.263 -24.469 -26.102 1.00 76.69 207 GLY A CA 1
ATOM 1506 C C . GLY A 1 207 ? 1.422 -23.184 -26.138 1.00 76.69 207 GLY A C 1
ATOM 1507 O O . GLY A 1 207 ? 0.458 -23.133 -26.900 1.00 76.69 207 GLY A O 1
ATOM 1508 N N . GLY A 1 208 ? 1.775 -22.145 -25.374 1.00 75.25 208 GLY A N 1
ATOM 1509 C CA . GLY A 1 208 ? 1.135 -20.833 -25.481 1.00 75.25 208 GLY A CA 1
ATOM 1510 C C . GLY A 1 208 ? 1.585 -20.078 -26.735 1.00 75.25 208 GLY A C 1
ATOM 1511 O O . GLY A 1 208 ? 2.671 -20.322 -27.264 1.00 75.25 208 GLY A O 1
ATOM 1512 N N . ASN A 1 209 ? 0.778 -19.129 -27.212 1.00 80.50 209 ASN A N 1
ATOM 1513 C CA . ASN A 1 209 ? 1.116 -18.267 -28.349 1.00 80.50 209 ASN A CA 1
ATOM 1514 C C . ASN A 1 209 ? 0.956 -16.794 -27.955 1.00 80.50 209 ASN A C 1
ATOM 1516 O O . ASN A 1 209 ? -0.133 -16.384 -27.561 1.00 80.50 209 ASN A O 1
ATOM 1520 N N . ILE A 1 210 ? 2.024 -16.006 -28.108 1.00 79.19 210 ILE A N 1
ATOM 1521 C CA . ILE A 1 210 ? 2.000 -14.545 -27.972 1.00 79.19 210 ILE A CA 1
ATOM 1522 C C . ILE A 1 210 ? 2.300 -13.943 -29.345 1.00 79.19 210 ILE A C 1
ATOM 1524 O O . ILE A 1 210 ? 3.389 -14.137 -29.881 1.00 79.19 210 ILE A O 1
ATOM 1528 N N . THR A 1 211 ? 1.329 -13.233 -29.918 1.00 86.56 211 THR A N 1
ATOM 1529 C CA . THR A 1 211 ? 1.467 -12.605 -31.244 1.00 86.56 211 THR A CA 1
ATOM 1530 C C . THR A 1 211 ? 2.310 -11.331 -31.188 1.00 86.56 211 THR A C 1
ATOM 1532 O O . THR A 1 211 ? 3.063 -11.050 -32.116 1.00 86.56 211 THR A O 1
ATOM 1535 N N . GLU A 1 212 ? 2.205 -10.577 -30.095 1.00 83.19 212 GLU A N 1
ATOM 1536 C CA . GLU A 1 212 ? 2.938 -9.336 -29.860 1.00 83.19 212 GLU A CA 1
ATOM 1537 C C . GLU A 1 212 ? 3.238 -9.196 -28.365 1.00 83.19 212 GLU A C 1
ATOM 1539 O O . GLU A 1 212 ? 2.387 -9.482 -27.524 1.00 83.19 212 GLU A O 1
ATOM 1544 N N . ALA A 1 213 ? 4.464 -8.791 -28.037 1.00 76.31 213 ALA A N 1
ATOM 1545 C CA . ALA A 1 213 ? 4.921 -8.585 -26.671 1.00 76.31 213 ALA A CA 1
ATOM 1546 C C . ALA A 1 213 ? 5.864 -7.384 -26.613 1.00 76.31 213 ALA A C 1
ATOM 1548 O O . ALA A 1 213 ? 6.879 -7.348 -27.310 1.00 76.31 213 ALA A O 1
ATOM 1549 N N . ALA A 1 214 ? 5.557 -6.440 -25.729 1.00 83.50 214 ALA A N 1
ATOM 1550 C CA . ALA A 1 214 ? 6.411 -5.308 -25.414 1.00 83.50 214 ALA A CA 1
ATOM 1551 C C . ALA A 1 214 ? 6.657 -5.275 -23.902 1.00 83.50 214 ALA A C 1
ATOM 1553 O O . ALA A 1 214 ? 5.724 -5.158 -23.115 1.00 83.50 214 ALA A O 1
ATOM 1554 N N . ALA A 1 215 ? 7.922 -5.393 -23.489 1.00 80.00 215 ALA A N 1
ATOM 1555 C CA . ALA A 1 215 ? 8.299 -5.265 -22.077 1.00 80.00 215 ALA A CA 1
ATOM 1556 C C . ALA A 1 215 ? 8.220 -3.805 -21.599 1.00 80.00 215 ALA A C 1
ATOM 1558 O O . ALA A 1 215 ? 7.938 -3.539 -20.434 1.00 80.00 215 ALA A O 1
ATOM 1559 N N . PHE A 1 216 ? 8.459 -2.871 -22.522 1.00 83.94 216 PHE A N 1
ATOM 1560 C CA . PHE A 1 216 ? 8.299 -1.438 -22.330 1.00 83.94 216 PHE A CA 1
ATOM 1561 C C . PHE A 1 216 ? 7.660 -0.858 -23.589 1.00 83.94 216 PHE A C 1
ATOM 1563 O O . PHE A 1 216 ? 8.185 -1.037 -24.687 1.00 83.94 216 PHE A O 1
ATOM 1570 N N . GLU A 1 217 ? 6.551 -0.151 -23.419 1.00 84.50 217 GLU A N 1
ATOM 1571 C CA . GLU A 1 217 ? 5.884 0.598 -24.477 1.00 84.50 217 GLU A CA 1
ATOM 1572 C C . GLU A 1 217 ? 5.683 2.033 -23.993 1.00 84.50 217 GLU A C 1
ATOM 1574 O O . GLU A 1 217 ? 5.231 2.267 -22.871 1.00 84.50 217 GLU A O 1
ATOM 1579 N N . ALA A 1 218 ? 6.052 3.000 -24.830 1.00 81.56 218 ALA A N 1
ATOM 1580 C CA . ALA A 1 218 ? 5.882 4.413 -24.535 1.00 81.56 218 ALA A CA 1
ATOM 1581 C C . ALA A 1 218 ? 4.853 5.006 -25.500 1.00 81.56 218 ALA A C 1
ATOM 1583 O O . ALA A 1 218 ? 5.103 5.105 -26.701 1.00 81.56 218 ALA A O 1
ATOM 1584 N N . VAL A 1 219 ? 3.706 5.425 -24.966 1.00 82.25 219 VAL A N 1
ATOM 1585 C CA . VAL A 1 219 ? 2.666 6.120 -25.732 1.00 82.25 219 VAL A CA 1
ATOM 1586 C C . VAL A 1 219 ? 2.814 7.619 -25.511 1.00 82.25 219 VAL A C 1
ATOM 1588 O O . VAL A 1 219 ? 2.770 8.097 -24.377 1.00 82.25 219 VAL A O 1
ATOM 1591 N N . MET A 1 220 ? 2.986 8.365 -26.600 1.00 80.50 220 MET A N 1
ATOM 1592 C CA . MET A 1 220 ? 3.224 9.807 -26.548 1.00 80.50 220 MET A CA 1
ATOM 1593 C C . MET A 1 220 ? 1.939 10.617 -26.731 1.00 80.50 220 MET A C 1
ATOM 1595 O O . MET A 1 220 ? 1.062 10.209 -27.495 1.00 80.50 220 MET A O 1
ATOM 1599 N N . PRO A 1 221 ? 1.808 11.777 -26.060 1.00 76.38 221 PRO A N 1
ATOM 1600 C CA . PRO A 1 221 ? 0.649 12.646 -26.220 1.00 76.38 221 PRO A CA 1
ATOM 1601 C C . PRO A 1 221 ? 0.538 13.166 -27.659 1.00 76.38 221 PRO A C 1
ATOM 1603 O O . PRO A 1 221 ? 1.520 13.576 -28.272 1.00 76.38 221 PRO A O 1
ATOM 1606 N N . SER A 1 222 ? -0.687 13.187 -28.181 1.00 74.44 222 SER A N 1
ATOM 1607 C CA . SER A 1 222 ? -0.988 13.595 -29.558 1.00 74.44 222 SER A CA 1
ATOM 1608 C C . SER A 1 222 ? -1.450 15.054 -29.691 1.00 74.44 222 SER A C 1
ATOM 1610 O O . SER A 1 222 ? -1.874 15.462 -30.770 1.00 74.44 222 SER A O 1
ATOM 1612 N N . ALA A 1 223 ? -1.433 15.835 -28.605 1.00 75.12 223 ALA A N 1
ATOM 1613 C CA . ALA A 1 223 ? -1.934 17.209 -28.569 1.00 75.12 223 ALA A CA 1
ATOM 1614 C C . ALA A 1 223 ? -1.110 18.103 -27.623 1.00 75.12 223 ALA A C 1
ATOM 1616 O O . ALA A 1 223 ? -0.583 17.631 -26.617 1.00 75.12 223 ALA A O 1
ATOM 1617 N N . GLY A 1 224 ? -1.059 19.405 -27.927 1.00 78.81 224 GLY A N 1
ATOM 1618 C CA . GLY A 1 224 ? -0.310 20.417 -27.170 1.00 78.81 224 GLY A CA 1
ATOM 1619 C C . GLY A 1 224 ? 1.084 20.712 -27.738 1.00 78.81 224 GLY A C 1
ATOM 1620 O O . GLY A 1 224 ? 1.569 20.021 -28.630 1.00 78.81 224 GLY A O 1
ATOM 1621 N N . THR A 1 225 ? 1.722 21.771 -27.234 1.00 79.75 225 THR A N 1
ATOM 1622 C CA . THR A 1 225 ? 3.098 22.135 -27.607 1.00 79.75 225 THR A CA 1
ATOM 1623 C C . THR A 1 225 ? 4.079 21.471 -26.649 1.00 79.75 225 THR A C 1
ATOM 1625 O O . THR A 1 225 ? 4.011 21.703 -25.443 1.00 79.75 225 THR A O 1
ATOM 1628 N N . ILE A 1 226 ? 5.019 20.692 -27.184 1.00 80.69 226 ILE A N 1
ATOM 1629 C CA . ILE A 1 226 ? 6.090 20.047 -26.417 1.00 80.69 226 ILE A CA 1
ATOM 1630 C C . ILE A 1 226 ? 7.418 20.576 -26.946 1.00 80.69 226 ILE A C 1
ATOM 1632 O O . ILE A 1 226 ? 7.693 20.452 -28.135 1.00 80.69 226 ILE A O 1
ATOM 1636 N N . GLY A 1 227 ? 8.221 21.193 -26.077 1.00 84.19 227 GLY A N 1
ATOM 1637 C CA . GLY A 1 227 ? 9.521 21.744 -26.472 1.00 84.19 227 GLY A CA 1
ATOM 1638 C C . GLY A 1 227 ? 10.513 20.649 -26.865 1.00 84.19 227 GLY A C 1
ATOM 1639 O O . GLY A 1 227 ? 11.059 20.673 -27.964 1.00 84.19 227 GLY A O 1
ATOM 1640 N N . THR A 1 228 ? 10.684 19.660 -25.987 1.00 84.38 228 THR A N 1
ATOM 1641 C CA . THR A 1 228 ? 11.537 18.487 -26.210 1.00 84.38 228 THR A CA 1
ATOM 1642 C C . THR A 1 228 ? 10.813 17.256 -25.686 1.00 84.38 228 THR A C 1
ATOM 1644 O O . THR A 1 228 ? 10.304 17.275 -24.566 1.00 84.38 228 THR A O 1
ATOM 1647 N N . LEU A 1 229 ? 10.766 16.191 -26.486 1.00 82.56 229 LEU A N 1
ATOM 1648 C CA . LEU A 1 229 ? 10.141 14.923 -26.122 1.00 82.56 229 LEU A CA 1
ATOM 1649 C C . LEU A 1 229 ? 11.165 13.798 -26.240 1.00 82.56 229 LEU A C 1
ATOM 1651 O O . LEU A 1 229 ? 11.811 13.656 -27.276 1.00 82.56 229 LEU A O 1
ATOM 1655 N N . TYR A 1 230 ? 11.274 12.980 -25.198 1.00 85.19 230 TYR A N 1
ATOM 1656 C CA . TYR A 1 230 ? 12.110 11.787 -25.205 1.00 85.19 230 TYR A CA 1
ATOM 1657 C C . TYR A 1 230 ? 11.234 10.537 -25.091 1.00 85.19 230 TYR A C 1
ATOM 1659 O O . TYR A 1 230 ? 10.417 10.442 -24.179 1.00 85.19 230 TYR A O 1
ATOM 1667 N N . GLY A 1 231 ? 11.436 9.569 -25.992 1.00 83.00 231 GLY A N 1
ATOM 1668 C CA . GLY A 1 231 ? 10.911 8.201 -25.857 1.00 83.00 231 GLY A CA 1
ATOM 1669 C C . GLY A 1 231 ? 11.607 7.409 -24.765 1.00 83.00 231 GLY A C 1
ATOM 1670 O O . GLY A 1 231 ? 10.975 6.791 -23.914 1.00 83.00 231 GLY A O 1
ATOM 1671 N N . LEU A 1 232 ? 12.930 7.497 -24.781 1.00 87.12 232 LEU A N 1
ATOM 1672 C CA . LEU A 1 232 ? 13.827 6.945 -23.790 1.00 87.12 232 LEU A CA 1
ATOM 1673 C C . LEU A 1 232 ? 14.962 7.955 -23.625 1.00 87.12 232 LEU A C 1
ATOM 1675 O O . LEU A 1 232 ? 15.679 8.235 -24.584 1.00 87.12 232 LEU A O 1
ATOM 1679 N N . HIS A 1 233 ? 15.096 8.533 -22.434 1.00 87.62 233 HIS A N 1
ATOM 1680 C CA . HIS A 1 233 ? 16.200 9.429 -22.101 1.00 87.62 233 HIS A CA 1
ATOM 1681 C C . HIS A 1 233 ? 17.158 8.702 -21.163 1.00 87.62 233 HIS A C 1
ATOM 1683 O O . HIS A 1 233 ? 16.787 8.358 -20.041 1.00 87.62 233 HIS A O 1
ATOM 1689 N N . ILE A 1 234 ? 18.378 8.459 -21.633 1.00 87.25 234 ILE A N 1
ATOM 1690 C CA . ILE A 1 234 ? 19.434 7.817 -20.853 1.00 87.25 234 ILE A CA 1
ATOM 1691 C C . ILE A 1 234 ? 20.475 8.897 -20.555 1.00 87.25 234 ILE A C 1
ATOM 1693 O O . ILE A 1 234 ? 21.081 9.396 -21.504 1.00 87.25 234 ILE A O 1
ATOM 1697 N N . PRO A 1 235 ? 20.655 9.305 -19.287 1.00 87.12 235 PRO A N 1
ATOM 1698 C CA . PRO A 1 235 ? 21.650 10.308 -18.933 1.00 87.12 235 PRO A CA 1
ATOM 1699 C C . PRO A 1 235 ? 23.072 9.753 -19.082 1.00 87.12 235 PRO A C 1
ATOM 1701 O O . PRO A 1 235 ? 23.278 8.539 -19.171 1.00 87.12 235 PRO A O 1
ATOM 1704 N N . ASP A 1 236 ? 24.056 10.651 -19.047 1.00 88.19 236 ASP A N 1
ATOM 1705 C CA . ASP A 1 236 ? 25.468 10.279 -19.055 1.00 88.19 236 ASP A CA 1
ATOM 1706 C C . ASP A 1 236 ? 25.806 9.320 -17.905 1.00 88.19 236 ASP A C 1
ATOM 1708 O O . ASP A 1 236 ? 25.310 9.449 -16.782 1.00 88.19 236 ASP A O 1
ATOM 1712 N N . LEU A 1 237 ? 26.697 8.368 -18.187 1.00 88.38 237 LEU A N 1
ATOM 1713 C CA . LEU A 1 237 ? 27.186 7.389 -17.221 1.00 88.38 237 LEU A CA 1
ATOM 1714 C C . LEU A 1 237 ? 28.660 7.702 -16.898 1.00 88.38 237 LEU A C 1
ATOM 1716 O O . LEU A 1 237 ? 29.542 7.171 -17.566 1.00 88.38 237 LEU A O 1
ATOM 1720 N N . PRO A 1 238 ? 28.962 8.567 -15.911 1.00 86.44 238 PRO A N 1
ATOM 1721 C CA . PRO A 1 238 ? 30.312 9.113 -15.730 1.00 86.44 238 PRO A CA 1
ATOM 1722 C C . PRO A 1 238 ? 31.305 8.174 -15.021 1.00 86.44 238 PRO A C 1
ATOM 1724 O O . PRO A 1 238 ? 32.491 8.490 -14.962 1.00 86.44 238 PRO A O 1
ATOM 1727 N N . SER A 1 239 ? 30.851 7.061 -14.432 1.00 85.44 239 SER A N 1
ATOM 1728 C CA . SER A 1 239 ? 31.685 6.180 -13.597 1.00 85.44 239 SER A CA 1
ATOM 1729 C C . SER A 1 239 ? 31.468 4.682 -13.843 1.00 85.44 239 SER A C 1
ATOM 1731 O O . SER A 1 239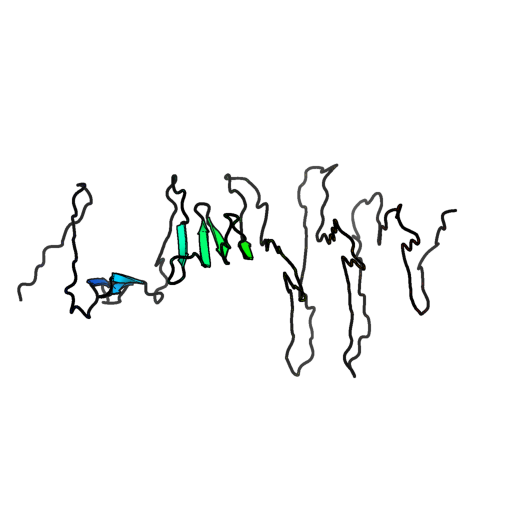 ? 30.342 4.187 -13.859 1.00 85.44 239 SER A O 1
ATOM 1733 N N . GLY A 1 240 ? 32.561 3.944 -14.024 1.00 83.81 240 GLY A N 1
ATOM 1734 C CA . GLY A 1 240 ? 32.544 2.526 -14.383 1.00 83.81 240 GLY A CA 1
ATOM 1735 C C . GLY A 1 240 ? 33.739 2.175 -15.267 1.00 83.81 240 GLY A C 1
ATOM 1736 O O . GLY A 1 240 ? 34.402 3.053 -15.808 1.00 83.81 240 GLY A O 1
ATOM 1737 N N . GLN A 1 241 ? 34.063 0.885 -15.381 1.00 85.38 241 GLN A N 1
ATOM 1738 C CA . GLN A 1 241 ? 35.089 0.444 -16.339 1.00 85.38 241 GLN A CA 1
ATOM 1739 C C . GLN A 1 241 ? 34.511 0.261 -17.745 1.00 85.38 241 GLN A C 1
ATOM 1741 O O . GLN A 1 241 ? 35.199 0.509 -18.726 1.00 85.38 241 GLN A O 1
ATOM 1746 N N . ASN A 1 242 ? 33.245 -0.154 -17.834 1.00 86.12 242 ASN A N 1
ATOM 1747 C CA . ASN A 1 242 ? 32.520 -0.352 -19.082 1.00 86.12 242 ASN A CA 1
ATOM 1748 C C . ASN A 1 242 ? 31.121 0.242 -18.942 1.00 86.12 242 ASN A C 1
ATOM 1750 O O . ASN A 1 242 ? 30.459 0.031 -17.924 1.00 86.12 242 ASN A O 1
ATOM 1754 N N . HIS A 1 243 ? 30.669 0.940 -19.980 1.00 84.25 243 HIS A N 1
ATOM 1755 C CA . HIS A 1 243 ? 29.390 1.635 -19.999 1.00 84.25 243 HIS A CA 1
ATOM 1756 C C . HIS A 1 243 ? 28.618 1.276 -21.254 1.00 84.25 243 HIS A C 1
ATOM 1758 O O . HIS A 1 243 ? 29.130 1.399 -22.364 1.00 84.25 243 HIS A O 1
ATOM 1764 N N . TYR A 1 244 ? 27.365 0.879 -21.071 1.00 87.50 244 TYR A N 1
ATOM 1765 C CA . TYR A 1 244 ? 26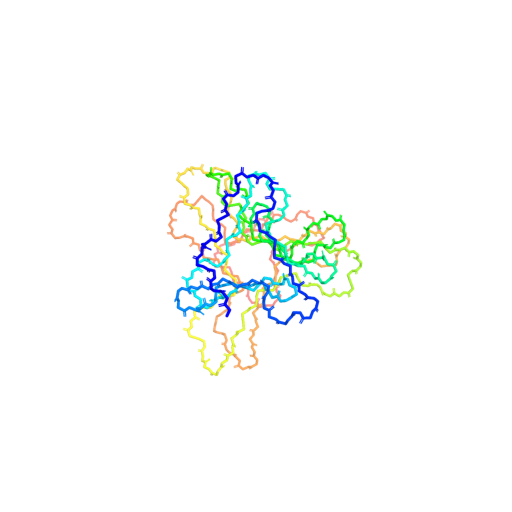.453 0.616 -22.170 1.00 87.50 244 TYR A CA 1
ATOM 1766 C C . TYR A 1 244 ? 25.134 1.307 -21.853 1.00 87.50 244 TYR A C 1
ATOM 1768 O O . TYR A 1 244 ? 24.445 0.910 -20.918 1.00 87.50 244 TYR A O 1
ATOM 1776 N N . ALA A 1 245 ? 24.787 2.335 -22.627 1.00 81.44 245 ALA A N 1
ATOM 1777 C CA . ALA A 1 245 ? 23.457 2.934 -22.551 1.00 81.44 245 ALA A CA 1
ATOM 1778 C C . ALA A 1 245 ? 22.396 1.924 -23.024 1.00 81.44 245 ALA A C 1
ATOM 1780 O O . ALA A 1 245 ? 21.358 1.756 -22.395 1.00 81.44 245 ALA A O 1
ATOM 1781 N N . ILE A 1 246 ? 22.698 1.195 -24.105 1.00 87.56 246 ILE A N 1
ATOM 1782 C CA . ILE A 1 246 ? 21.876 0.104 -24.633 1.00 87.56 246 ILE A CA 1
ATOM 1783 C C . ILE A 1 246 ? 22.807 -1.060 -24.988 1.00 87.56 246 ILE A C 1
ATOM 1785 O O . ILE A 1 246 ? 23.757 -0.887 -25.749 1.00 87.56 246 ILE A O 1
ATOM 1789 N N . HIS A 1 247 ? 22.530 -2.248 -24.452 1.00 85.94 247 HIS A N 1
ATOM 1790 C CA . HIS A 1 247 ? 23.219 -3.489 -24.806 1.00 85.94 247 HIS A CA 1
ATOM 1791 C C . HIS A 1 247 ? 22.181 -4.540 -25.196 1.00 85.94 247 HIS A C 1
ATOM 1793 O O . HIS A 1 247 ? 21.273 -4.843 -24.424 1.00 85.94 247 HIS A O 1
ATOM 1799 N N . THR A 1 248 ? 22.330 -5.117 -26.384 1.00 85.19 248 THR A N 1
ATOM 1800 C CA . THR A 1 248 ? 21.473 -6.209 -26.864 1.00 85.19 248 THR A CA 1
ATOM 1801 C C . THR A 1 248 ? 22.307 -7.481 -26.970 1.00 85.19 248 THR A C 1
ATOM 1803 O O . THR A 1 248 ? 23.504 -7.412 -27.234 1.00 85.19 248 THR A O 1
ATOM 1806 N N . GLY A 1 249 ? 21.707 -8.637 -26.675 1.00 81.62 249 GLY A N 1
ATOM 1807 C CA . GLY A 1 249 ? 22.423 -9.916 -26.669 1.00 81.62 249 GLY A CA 1
ATOM 1808 C C . GLY A 1 249 ? 22.525 -10.538 -28.061 1.00 81.62 249 GLY A C 1
ATOM 1809 O O . GLY A 1 249 ? 23.600 -10.596 -28.648 1.00 81.62 249 GLY A O 1
ATOM 1810 N N . LEU A 1 250 ? 21.396 -11.026 -28.579 1.00 82.50 250 LEU A N 1
ATOM 1811 C CA . LEU A 1 250 ? 21.299 -11.718 -29.865 1.00 82.50 250 LEU A CA 1
ATOM 1812 C C . LEU A 1 250 ? 20.154 -11.136 -30.700 1.00 82.50 250 LEU A C 1
ATOM 1814 O O . LEU A 1 250 ? 19.123 -10.747 -30.155 1.00 82.50 250 LEU A O 1
ATOM 1818 N N . GLY A 1 251 ? 20.323 -11.159 -32.024 1.00 80.94 251 GLY A N 1
ATOM 1819 C CA . GLY A 1 251 ? 19.286 -10.795 -32.989 1.00 80.94 251 GLY A CA 1
ATOM 1820 C C . GLY A 1 251 ? 19.453 -9.406 -33.622 1.00 80.94 251 GLY A C 1
ATOM 1821 O O . GLY A 1 251 ? 20.356 -8.649 -33.268 1.00 80.94 251 GLY A O 1
ATOM 1822 N N . PRO A 1 252 ? 18.614 -9.088 -34.622 1.00 79.19 252 PRO A N 1
ATOM 1823 C CA . PRO A 1 252 ? 18.658 -7.813 -35.325 1.00 79.19 252 PRO A CA 1
ATOM 1824 C C . PRO A 1 252 ? 18.086 -6.671 -34.474 1.00 79.19 252 PRO A C 1
ATOM 1826 O O . PRO A 1 252 ? 17.008 -6.794 -33.899 1.00 79.19 252 PRO A O 1
ATOM 1829 N N . VAL A 1 253 ? 18.774 -5.529 -34.479 1.00 85.62 253 VAL A N 1
ATOM 1830 C CA . VAL A 1 253 ? 18.281 -4.260 -33.923 1.00 85.62 253 VAL A CA 1
ATOM 1831 C C . VAL A 1 253 ? 17.820 -3.370 -35.072 1.00 85.62 253 VAL A C 1
ATOM 1833 O O . VAL A 1 253 ? 18.473 -3.303 -36.114 1.00 85.62 253 VAL A O 1
ATOM 1836 N N . ARG A 1 254 ? 16.689 -2.686 -34.897 1.00 84.19 254 ARG A N 1
ATOM 1837 C CA . ARG A 1 254 ? 16.176 -1.705 -35.856 1.00 84.19 254 ARG A CA 1
ATOM 1838 C C . ARG A 1 254 ? 15.986 -0.373 -35.150 1.00 84.19 254 ARG A C 1
ATOM 1840 O O . ARG A 1 254 ? 15.321 -0.316 -34.123 1.00 84.19 254 ARG A O 1
ATOM 1847 N N . PHE A 1 255 ? 16.535 0.680 -35.737 1.00 83.88 255 PHE A N 1
ATOM 1848 C CA . PHE A 1 255 ? 16.222 2.059 -35.389 1.00 83.88 255 PHE A CA 1
ATOM 1849 C C . PHE A 1 255 ? 15.373 2.610 -36.533 1.00 83.88 255 PHE A C 1
ATOM 1851 O O . PHE A 1 255 ? 15.742 2.454 -37.695 1.00 83.88 255 PHE A O 1
ATOM 1858 N N . GLY A 1 256 ? 14.193 3.142 -36.216 1.00 79.00 256 GLY A N 1
ATOM 1859 C CA . GLY A 1 256 ? 13.199 3.550 -37.217 1.00 79.00 256 GLY A CA 1
ATOM 1860 C C . GLY A 1 256 ? 13.554 4.818 -37.997 1.00 79.00 256 GLY A C 1
ATOM 1861 O O . GLY A 1 256 ? 12.876 5.111 -38.973 1.00 79.00 256 GLY A O 1
ATOM 1862 N N . ASP A 1 257 ? 14.616 5.523 -37.594 1.00 84.12 257 ASP A N 1
ATOM 1863 C CA . ASP A 1 257 ? 14.990 6.857 -38.069 1.00 84.12 257 ASP A CA 1
ATOM 1864 C C . ASP A 1 257 ? 16.516 7.016 -38.217 1.00 84.12 257 ASP A C 1
ATOM 1866 O O . ASP A 1 257 ? 17.301 6.107 -37.929 1.00 84.12 257 ASP A O 1
ATOM 1870 N N . SER A 1 258 ? 16.944 8.205 -38.654 1.00 85.62 258 SER A N 1
ATOM 1871 C CA . SER A 1 258 ? 18.349 8.619 -38.708 1.00 85.62 258 SER A CA 1
ATOM 1872 C C . SER A 1 258 ? 19.007 8.570 -37.328 1.00 85.62 258 SER A C 1
ATOM 1874 O O . SER A 1 258 ? 18.634 9.308 -36.417 1.00 85.62 258 SER A O 1
ATOM 1876 N N . VAL A 1 259 ? 20.042 7.744 -37.193 1.00 88.25 259 VAL A N 1
ATOM 1877 C CA . VAL A 1 259 ? 20.830 7.631 -35.962 1.00 88.25 259 VAL A CA 1
ATOM 1878 C C . VAL A 1 259 ? 22.025 8.578 -36.032 1.00 88.25 259 VAL A C 1
ATOM 1880 O O . VAL A 1 259 ? 22.926 8.394 -36.850 1.00 88.25 259 VAL A O 1
ATOM 1883 N N . GLY A 1 260 ? 22.040 9.591 -35.167 1.00 84.88 260 GLY A N 1
ATOM 1884 C CA . GLY A 1 260 ? 23.214 10.430 -34.939 1.00 84.88 260 GLY A CA 1
ATOM 1885 C C . GLY A 1 260 ? 24.175 9.750 -33.969 1.00 84.88 260 GLY A C 1
ATOM 1886 O O . GLY A 1 260 ? 23.762 9.307 -32.901 1.00 84.88 260 GLY A O 1
ATOM 1887 N N . ILE A 1 261 ? 25.455 9.679 -34.328 1.00 85.44 261 ILE A N 1
ATOM 1888 C CA . ILE A 1 261 ? 26.513 9.176 -33.449 1.00 85.44 261 ILE A CA 1
ATOM 1889 C C . ILE A 1 261 ? 27.374 10.377 -33.068 1.00 85.44 261 ILE A C 1
ATOM 1891 O O . ILE A 1 261 ? 27.999 10.988 -33.936 1.00 85.44 261 ILE A O 1
ATOM 1895 N N . GLY A 1 262 ? 27.357 10.743 -31.785 1.00 78.62 262 GLY A N 1
ATOM 1896 C CA . GLY A 1 262 ? 28.284 11.736 -31.247 1.00 78.62 262 GLY A CA 1
ATOM 1897 C C . GLY A 1 262 ? 29.707 11.184 -31.280 1.00 78.62 262 GLY A C 1
ATOM 1898 O O . GLY A 1 262 ? 29.922 10.032 -30.905 1.00 78.62 262 GLY A O 1
ATOM 1899 N N . THR A 1 263 ? 30.648 11.983 -31.778 1.00 70.06 263 THR A N 1
ATOM 1900 C CA . THR A 1 263 ? 32.089 11.685 -31.764 1.00 70.06 263 THR A CA 1
ATOM 1901 C C . THR A 1 263 ? 32.739 12.160 -30.482 1.00 70.06 263 THR A C 1
ATOM 1903 O O . THR A 1 263 ? 32.397 13.296 -30.077 1.00 70.06 263 THR A O 1
#

Radius of gyration: 30.84 Å; chains: 1; bounding box: 79×52×82 Å

Sequence (263 aa):
MPTYTDPVFIDGSQDDPQLRVQGHTTQTDPLQTWENSAGVKLAQVDSNGQVFIDGSQDVTLLRVQAHSTQNQPLQTWENSAGTALAQVTNDGRLEVGNNAVGGVSAALIEANQGGIVAGSAVKQGIQSCGDISGAINEPLTWSVHELEFGGGDGVSSNHTALSSKIIQSNTGGGSTAELRAGEFKVENNQTLNKAVAVRAEISNASGGNITEAAAFEAVMPSAGTIGTLYGLHIPDLPSGQNHYAIHTGLGPVRFGDSVGIGT

pLDDT: mean 77.32, std 12.32, range [44.44, 94.56]

Secondary structure (DSSP, 8-state):
-----SPPP----SSS-S------TT--S-SEEEE-TT--EEEEE-TTS-EEE-TTSSS--------TT--S-SEEEE-TTS-EEEEE-TTS-EEES---SSS----SEEE------TTPPP--SEE------S---S---S---------SSPP-S---S----------S--TT----S-------SS--S---S--------TT---S---SS--PPPSSS--S---SS------SSSS--SS---SS----SS------